Protein AF-A0A941R3A1-F1 (afdb_monomer_lite)

Secondary structure (DSSP, 8-state):
---EEEEEEESSS--HHHHHHHHHHHHHHHHHHHHHHHHHHTS--SS-HHHHHHHHH-SS--TT----HHHHHHHHHHIIIIIHHHSGGGGSEEEEEEEEEHHHHHHHHHHHHHT--HHHHHHHHHHHH---TTTSPPP--SSSEEEEEE-HHHHHHHHHHHTT----HHHHHHHHHHHHHHHH-SS---EEEEEE--

Sequence (198 aa):
MGTRIYFLKPKSDLSLAQHLERDYPEFRDWMIIENLKSQKEDNEDRISLGLQQFLEDNEYYSTEIKVNQNIIDELVSAYLLAYCDLGPGQSNFELVGPLLNRFRYEELSKSVKSLGDPHLIQIFKYLLGGRSLLNNAPFSPSFEQSTGWWTPDEQDFIVKHLGQLRLSYEESELVHSLVEFINELEPKSDLIIVAENN

Structure (mmCIF, N/CA/C/O backbone):
data_AF-A0A941R3A1-F1
#
_entry.id   AF-A0A941R3A1-F1
#
loop_
_atom_site.group_PDB
_atom_site.id
_atom_site.type_symbol
_atom_site.label_atom_id
_atom_site.label_alt_id
_atom_site.label_comp_id
_atom_site.label_asym_id
_atom_site.label_entity_id
_atom_site.label_seq_id
_atom_site.pdbx_PDB_ins_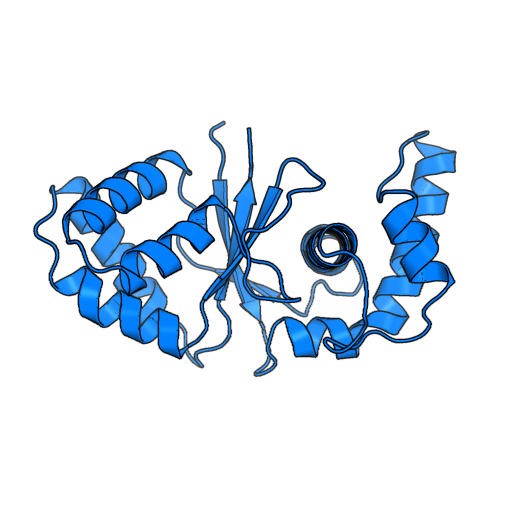code
_atom_site.Cartn_x
_atom_site.Cartn_y
_atom_site.Cartn_z
_atom_site.occupancy
_atom_site.B_iso_or_equiv
_atom_site.auth_seq_id
_atom_site.auth_comp_id
_atom_site.auth_asym_id
_atom_site.auth_atom_id
_atom_site.pdbx_PDB_model_num
ATOM 1 N N . MET A 1 1 ? 6.747 19.694 10.612 1.00 48.91 1 MET A N 1
ATOM 2 C CA . MET A 1 1 ? 5.418 19.166 10.233 1.00 48.91 1 MET A CA 1
ATOM 3 C C . MET A 1 1 ? 5.427 17.696 10.618 1.00 48.91 1 MET A C 1
ATOM 5 O O . MET A 1 1 ? 6.467 17.084 10.442 1.00 48.91 1 MET A O 1
ATOM 9 N N . GLY A 1 2 ? 4.387 17.188 11.283 1.00 61.00 2 GLY A N 1
ATOM 10 C CA . GLY A 1 2 ? 4.380 15.804 11.770 1.00 61.00 2 GLY A CA 1
ATOM 11 C C . GLY A 1 2 ? 4.104 14.810 10.644 1.00 61.00 2 GLY A C 1
ATOM 12 O O . GLY A 1 2 ? 3.391 15.154 9.706 1.00 61.00 2 GLY A O 1
ATOM 13 N N . THR A 1 3 ? 4.657 13.610 10.783 1.00 75.06 3 THR A N 1
ATOM 14 C CA . THR A 1 3 ? 4.452 12.432 9.933 1.00 75.06 3 THR A CA 1
ATOM 15 C C . THR A 1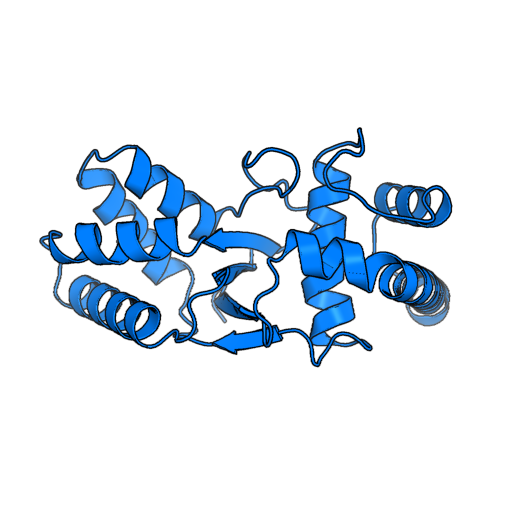 3 ? 2.971 12.178 9.688 1.00 75.06 3 THR A C 1
ATOM 17 O O . THR A 1 3 ? 2.184 12.131 10.646 1.00 75.06 3 THR A O 1
ATOM 20 N N . ARG A 1 4 ? 2.577 12.023 8.427 1.00 82.88 4 ARG A N 1
ATOM 21 C CA . ARG A 1 4 ? 1.174 11.876 8.030 1.00 82.88 4 ARG A CA 1
ATOM 22 C C . ARG A 1 4 ? 0.836 10.437 7.677 1.00 82.88 4 ARG A C 1
ATOM 24 O O . ARG A 1 4 ? 1.674 9.675 7.201 1.00 82.88 4 ARG A O 1
ATOM 31 N N . ILE A 1 5 ? -0.425 10.099 7.919 1.00 87.81 5 ILE A N 1
ATOM 32 C CA . ILE A 1 5 ? -1.062 8.914 7.357 1.00 87.81 5 ILE A CA 1
ATOM 33 C C . ILE A 1 5 ? -2.192 9.409 6.470 1.00 87.81 5 ILE A C 1
ATOM 35 O O . ILE A 1 5 ? -3.006 10.234 6.901 1.00 87.81 5 ILE A O 1
ATOM 39 N N . TYR A 1 6 ? -2.217 8.926 5.237 1.00 89.31 6 TYR A N 1
ATOM 40 C CA . TYR A 1 6 ? -3.259 9.238 4.274 1.00 89.31 6 TYR A CA 1
ATOM 41 C C . TYR A 1 6 ? -3.768 7.971 3.597 1.00 89.31 6 TYR A C 1
ATOM 43 O O . TYR A 1 6 ? -3.094 6.937 3.591 1.00 89.31 6 TYR A O 1
ATOM 51 N N . PHE A 1 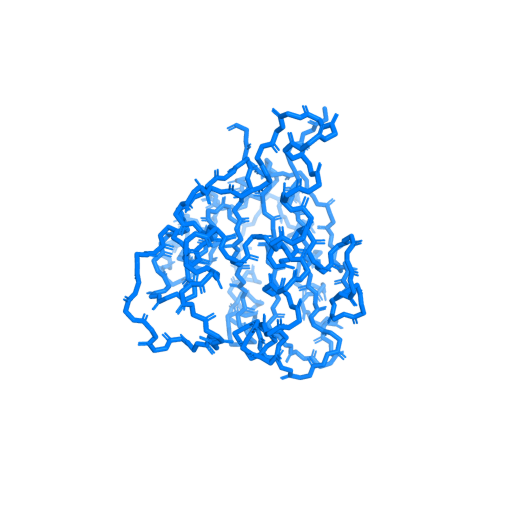7 ? -4.980 8.062 3.054 1.00 92.62 7 PHE A N 1
ATOM 52 C CA . PHE A 1 7 ? -5.656 6.931 2.442 1.00 92.62 7 PHE A CA 1
ATOM 53 C C . PHE A 1 7 ? -5.848 7.155 0.949 1.00 92.62 7 PHE A C 1
ATOM 55 O O . PHE A 1 7 ? -6.216 8.249 0.520 1.00 92.62 7 PHE A O 1
ATOM 62 N N . LEU A 1 8 ? -5.635 6.101 0.169 1.00 93.38 8 LEU A N 1
ATOM 63 C CA . LEU A 1 8 ? -5.924 6.076 -1.256 1.00 93.38 8 LEU A CA 1
ATOM 64 C C . LEU A 1 8 ? -7.043 5.070 -1.526 1.00 93.38 8 LEU A C 1
ATOM 66 O O . LEU A 1 8 ? -7.011 3.940 -1.031 1.00 93.38 8 LEU A O 1
ATOM 70 N N . LYS A 1 9 ? -8.020 5.476 -2.336 1.00 93.19 9 LYS A N 1
ATOM 71 C CA . LYS A 1 9 ? -9.080 4.606 -2.847 1.00 93.19 9 LYS A CA 1
ATOM 72 C C . LYS A 1 9 ? -8.851 4.349 -4.341 1.00 93.19 9 LYS A C 1
ATOM 74 O O . LYS A 1 9 ? -8.643 5.309 -5.085 1.00 93.19 9 LYS A O 1
ATOM 79 N N . PRO A 1 10 ? -8.884 3.093 -4.809 1.00 92.88 10 PRO A N 1
ATOM 80 C CA . PRO A 1 10 ? -9.000 2.785 -6.228 1.00 92.88 10 PRO A CA 1
ATOM 81 C C . PRO A 1 10 ? -10.242 3.449 -6.843 1.00 92.88 10 PRO A C 1
ATOM 83 O O . PRO A 1 10 ? -11.333 3.382 -6.280 1.00 92.88 10 PRO A O 1
ATOM 86 N N . LYS A 1 11 ? -10.114 4.037 -8.038 1.00 91.00 11 LYS A N 1
ATOM 87 C CA . LYS A 1 11 ? -11.270 4.544 -8.811 1.00 91.00 11 LYS A CA 1
ATOM 88 C C . LYS A 1 11 ? -12.019 3.445 -9.577 1.00 91.00 11 LYS A C 1
ATOM 90 O O . LYS A 1 11 ? -12.935 3.736 -10.342 1.00 91.00 11 LYS A O 1
ATOM 95 N N . SER A 1 12 ? -11.602 2.191 -9.415 1.00 90.06 12 SER A N 1
ATOM 96 C CA . SER A 1 12 ? -12.202 1.007 -10.029 1.00 90.06 12 SER A CA 1
ATOM 97 C C . SER A 1 12 ? -12.409 -0.088 -8.983 1.00 90.06 12 SER A C 1
ATOM 99 O O . SER A 1 12 ? -11.868 0.007 -7.888 1.00 90.06 12 SER A O 1
ATOM 101 N N . ASP A 1 13 ? -13.133 -1.152 -9.329 1.00 88.06 13 ASP A N 1
ATOM 102 C CA . ASP A 1 13 ? -13.381 -2.284 -8.418 1.00 88.06 13 ASP A CA 1
ATOM 103 C C . ASP A 1 13 ? -12.185 -3.253 -8.301 1.00 88.06 13 ASP A C 1
ATOM 105 O O . ASP A 1 13 ? -12.312 -4.352 -7.760 1.00 88.06 13 ASP A O 1
ATOM 109 N N . LEU A 1 14 ? -11.023 -2.880 -8.845 1.00 91.06 14 LEU A N 1
ATOM 110 C CA . LEU A 1 14 ? -9.816 -3.695 -8.787 1.00 91.06 14 LEU A CA 1
ATOM 111 C C . LEU A 1 14 ? -9.092 -3.523 -7.446 1.00 91.06 14 LEU A C 1
ATOM 113 O O . LEU A 1 14 ? -8.976 -2.418 -6.913 1.00 91.06 14 LEU A O 1
ATOM 117 N N . SER A 1 15 ? -8.543 -4.623 -6.934 1.00 90.88 15 SER A N 1
ATOM 118 C CA . SER A 1 15 ? -7.642 -4.612 -5.779 1.00 90.88 15 SER A CA 1
ATOM 119 C C . SER A 1 15 ? -6.304 -3.943 -6.109 1.00 90.88 15 SER A C 1
ATOM 121 O O . SER A 1 15 ? -5.941 -3.781 -7.280 1.00 90.88 15 SER A O 1
ATOM 123 N N . LEU A 1 16 ? -5.516 -3.605 -5.081 1.00 92.12 16 LEU A N 1
ATOM 124 C CA . LEU A 1 16 ? -4.159 -3.073 -5.281 1.00 92.12 16 LEU A CA 1
ATOM 125 C C . LEU A 1 16 ? -3.294 -4.028 -6.124 1.00 92.12 16 LEU A C 1
ATOM 127 O O . LEU A 1 16 ? -2.599 -3.589 -7.039 1.00 92.12 16 LEU A O 1
ATOM 131 N N . ALA A 1 17 ? -3.374 -5.331 -5.843 1.00 92.38 17 ALA A N 1
ATOM 132 C CA . ALA A 1 17 ? -2.645 -6.354 -6.589 1.00 92.38 17 ALA A CA 1
ATOM 133 C C . ALA A 1 17 ? -3.054 -6.380 -8.068 1.00 92.38 17 ALA A C 1
ATOM 135 O O . ALA A 1 17 ? -2.193 -6.389 -8.941 1.00 92.38 17 ALA A O 1
ATOM 136 N N . GLN A 1 18 ? -4.358 -6.328 -8.352 1.00 93.50 18 GLN A N 1
ATOM 137 C CA . GLN A 1 18 ? -4.877 -6.333 -9.722 1.00 93.50 18 GLN A CA 1
ATOM 138 C C . GLN A 1 18 ? -4.486 -5.072 -10.495 1.00 93.50 18 GLN A C 1
ATOM 140 O O . GLN A 1 18 ? -4.167 -5.154 -11.678 1.00 93.50 18 GLN A O 1
ATOM 145 N N . HIS A 1 19 ? -4.493 -3.912 -9.834 1.00 94.19 19 HIS A N 1
ATOM 146 C CA . HIS A 1 19 ? -3.996 -2.668 -10.414 1.00 94.19 19 HIS A CA 1
ATOM 147 C C . HIS A 1 19 ? -2.518 -2.780 -10.790 1.00 94.19 19 HIS A C 1
ATOM 149 O O . HIS A 1 19 ? -2.162 -2.504 -11.933 1.00 94.19 19 HIS A O 1
ATOM 155 N N . LEU A 1 20 ? -1.679 -3.237 -9.855 1.00 94.94 20 LEU A N 1
ATOM 156 C CA . LEU A 1 20 ? -0.252 -3.411 -10.099 1.00 94.94 20 LEU A CA 1
ATOM 157 C C . LEU A 1 20 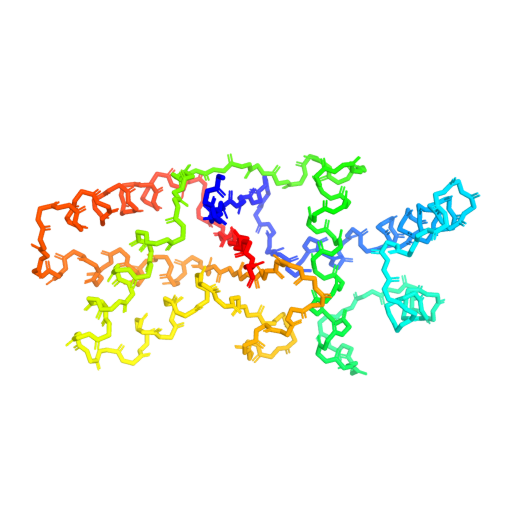? 0.006 -4.415 -11.228 1.00 94.94 20 LEU A C 1
ATOM 159 O O . LEU A 1 20 ? 0.753 -4.095 -12.138 1.00 94.94 20 LEU A O 1
ATOM 163 N N . GLU A 1 21 ? -0.632 -5.589 -11.219 1.00 95.25 21 GLU A N 1
ATOM 164 C CA . GLU A 1 21 ? -0.483 -6.598 -12.283 1.00 95.25 21 GLU A CA 1
ATOM 165 C C . GLU A 1 21 ? -0.901 -6.064 -13.662 1.00 95.25 21 GLU A C 1
ATOM 167 O O . GLU A 1 21 ? -0.193 -6.282 -14.647 1.00 95.25 21 GLU A O 1
ATOM 172 N N . ARG A 1 22 ? -2.023 -5.337 -13.741 1.00 95.25 22 ARG A N 1
ATOM 173 C CA . ARG A 1 22 ? -2.537 -4.759 -14.992 1.00 95.25 22 ARG A CA 1
ATOM 174 C C . ARG A 1 22 ? -1.616 -3.673 -15.546 1.00 95.25 22 ARG A C 1
ATOM 176 O O . ARG A 1 22 ? -1.355 -3.656 -16.747 1.00 95.25 22 ARG A O 1
ATOM 183 N N . ASP A 1 23 ? -1.155 -2.778 -14.680 1.00 96.44 23 ASP A N 1
ATOM 184 C CA . ASP A 1 23 ? -0.423 -1.573 -15.076 1.00 96.44 23 ASP A CA 1
ATOM 185 C C . ASP A 1 23 ? 1.099 -1.810 -15.127 1.00 96.44 23 ASP A C 1
ATOM 187 O O . ASP A 1 23 ? 1.838 -0.959 -15.622 1.00 96.44 23 ASP A O 1
ATOM 191 N N . TYR A 1 24 ? 1.574 -2.979 -14.673 1.00 97.25 24 TYR A N 1
ATOM 192 C CA . TYR A 1 24 ? 2.995 -3.302 -14.545 1.00 97.25 24 TYR A CA 1
ATOM 193 C C . TYR A 1 24 ? 3.827 -3.046 -15.806 1.00 97.25 24 TYR A C 1
ATOM 195 O O . TYR A 1 24 ? 4.885 -2.444 -15.657 1.00 97.25 24 TYR A O 1
ATOM 203 N N . PRO A 1 25 ? 3.422 -3.444 -17.031 1.00 96.75 25 PRO A N 1
ATOM 204 C CA . PRO A 1 25 ? 4.275 -3.237 -18.202 1.00 96.75 25 PRO A CA 1
ATOM 205 C C . PRO A 1 25 ? 4.568 -1.754 -18.474 1.00 96.75 25 PRO A C 1
ATOM 207 O O . PRO A 1 25 ? 5.712 -1.392 -18.739 1.00 96.75 25 PRO A O 1
ATOM 210 N N . GLU A 1 26 ? 3.555 -0.890 -18.358 1.00 97.12 26 GLU A N 1
ATOM 211 C CA . GLU A 1 26 ? 3.714 0.556 -18.548 1.00 97.12 26 GLU A CA 1
ATOM 212 C C . GLU A 1 26 ? 4.476 1.189 -17.379 1.00 97.12 26 GLU A C 1
ATOM 214 O O . GLU A 1 26 ? 5.406 1.968 -17.589 1.00 97.12 26 GLU A O 1
ATOM 219 N N . PHE A 1 27 ? 4.133 0.797 -16.149 1.00 97.69 27 PHE A N 1
ATOM 220 C CA . PHE A 1 27 ? 4.843 1.207 -14.942 1.00 97.69 27 PHE A CA 1
ATOM 221 C C . PHE A 1 27 ? 6.340 0.869 -15.012 1.00 97.69 27 PHE A C 1
ATOM 223 O O . PHE A 1 27 ? 7.170 1.730 -14.727 1.00 97.69 27 PHE A O 1
ATOM 230 N N . ARG A 1 28 ? 6.691 -0.357 -15.414 1.00 97.81 28 ARG A N 1
ATOM 231 C CA . ARG A 1 28 ? 8.067 -0.853 -15.542 1.00 97.81 28 ARG A CA 1
ATOM 232 C C . ARG A 1 28 ? 8.871 0.029 -16.487 1.00 97.81 28 ARG A C 1
ATOM 234 O O . ARG A 1 28 ? 9.917 0.548 -16.098 1.00 97.81 28 ARG A O 1
ATOM 241 N N . ASP A 1 29 ? 8.365 0.226 -17.701 1.00 97.25 29 ASP A N 1
ATOM 242 C CA . ASP A 1 29 ? 9.054 1.012 -18.727 1.00 97.25 29 ASP A CA 1
ATOM 243 C C . ASP A 1 29 ? 9.212 2.471 -18.293 1.00 97.25 29 ASP A C 1
ATOM 245 O O . ASP A 1 29 ? 10.292 3.054 -18.419 1.00 97.25 29 ASP A O 1
ATOM 249 N N . TRP A 1 30 ? 8.155 3.050 -17.720 1.00 97.62 30 TRP A N 1
ATOM 250 C CA . TRP A 1 30 ? 8.189 4.407 -17.193 1.00 97.62 30 TRP A CA 1
ATOM 251 C C . TRP A 1 30 ? 9.210 4.552 -16.057 1.00 97.62 30 TRP A C 1
ATOM 253 O O . TRP A 1 30 ? 10.034 5.466 -16.089 1.00 97.62 30 TRP A O 1
ATOM 263 N N . MET A 1 31 ? 9.214 3.635 -15.087 1.00 97.12 31 MET A N 1
ATOM 264 C CA . MET A 1 31 ? 10.084 3.699 -13.911 1.00 97.12 31 MET A CA 1
ATOM 265 C C . MET A 1 31 ? 11.561 3.522 -14.281 1.00 97.12 31 MET A C 1
ATOM 267 O O . MET A 1 31 ? 12.406 4.247 -13.758 1.00 97.12 31 MET A O 1
ATOM 271 N N . ILE A 1 32 ? 11.885 2.628 -15.223 1.00 96.81 32 ILE A N 1
ATOM 272 C CA . ILE A 1 32 ? 13.254 2.478 -15.743 1.00 96.81 32 ILE A CA 1
ATOM 273 C C . ILE A 1 32 ? 13.721 3.788 -16.394 1.00 96.81 32 ILE A C 1
ATOM 275 O O . ILE A 1 32 ? 14.819 4.269 -16.105 1.00 96.81 32 ILE A O 1
ATOM 279 N N . ILE A 1 33 ? 12.885 4.400 -17.241 1.00 96.62 33 ILE A N 1
ATOM 280 C CA . ILE A 1 33 ? 13.211 5.670 -17.905 1.00 96.62 33 ILE A CA 1
ATOM 281 C C . ILE A 1 33 ? 13.429 6.781 -16.876 1.00 96.62 33 ILE A C 1
ATOM 283 O O . ILE A 1 33 ? 14.411 7.519 -16.963 1.00 96.62 33 ILE A O 1
ATOM 287 N N . GLU A 1 34 ? 12.529 6.909 -15.908 1.00 96.12 34 GLU A N 1
ATOM 288 C CA . GLU A 1 34 ? 12.593 7.946 -14.883 1.00 96.12 34 GLU A CA 1
ATOM 289 C C . GLU A 1 34 ? 13.784 7.770 -13.936 1.00 96.12 34 GLU A C 1
ATOM 291 O O . GLU A 1 34 ? 14.424 8.759 -13.581 1.00 96.12 34 GLU A O 1
ATOM 296 N N . ASN A 1 35 ? 14.135 6.533 -13.574 1.00 95.69 35 ASN A N 1
ATOM 297 C CA . ASN A 1 35 ? 15.337 6.255 -12.791 1.00 95.69 35 ASN A CA 1
ATOM 298 C C . ASN A 1 35 ? 16.604 6.662 -13.562 1.00 95.69 35 ASN A C 1
ATOM 300 O O . ASN A 1 35 ? 17.445 7.388 -13.038 1.00 95.69 35 ASN A O 1
ATOM 304 N N . LEU A 1 36 ? 16.703 6.290 -14.845 1.00 95.75 36 LEU A N 1
ATOM 305 C CA . LEU A 1 36 ? 17.835 6.662 -15.702 1.00 95.75 36 LEU A CA 1
ATOM 306 C C . LEU A 1 36 ? 17.955 8.175 -15.927 1.00 95.75 36 LEU A C 1
ATOM 308 O O . LEU A 1 36 ? 19.065 8.674 -16.124 1.00 95.75 36 LEU A O 1
ATOM 312 N N . LYS A 1 37 ? 16.837 8.910 -15.960 1.00 95.50 37 LYS A N 1
ATOM 313 C CA . LYS A 1 37 ? 16.857 10.379 -16.020 1.00 95.50 37 LYS A CA 1
ATOM 314 C C . LYS A 1 37 ? 17.382 10.970 -14.718 1.00 95.50 37 LYS A C 1
ATOM 316 O O . LYS A 1 37 ? 18.317 11.761 -14.774 1.00 95.50 37 LYS A O 1
ATOM 321 N N . SER A 1 38 ? 16.854 10.537 -13.574 1.00 93.44 38 SER A N 1
ATOM 322 C CA . SER A 1 38 ? 17.272 11.040 -12.259 1.00 93.44 38 SER A CA 1
ATOM 323 C C . SER A 1 38 ? 18.764 10.796 -11.995 1.00 93.44 38 SER A C 1
ATOM 325 O O . SER A 1 38 ? 19.481 11.715 -11.610 1.00 93.44 38 SER A O 1
ATOM 327 N N . GLN A 1 39 ? 19.292 9.626 -12.369 1.00 93.88 39 GLN A N 1
ATOM 328 C CA . GLN A 1 39 ? 20.731 9.342 -12.294 1.00 93.88 39 GLN A CA 1
ATOM 329 C C . GLN A 1 39 ? 21.585 10.306 -13.136 1.00 93.88 39 GLN A C 1
ATOM 331 O O . GLN A 1 39 ? 22.712 10.629 -12.763 1.00 93.88 39 GLN A O 1
ATOM 336 N N . LYS A 1 40 ? 21.081 10.755 -14.292 1.00 95.56 40 LYS A N 1
ATOM 337 C CA . LYS A 1 40 ? 21.812 11.654 -15.202 1.00 95.56 40 LYS A CA 1
ATOM 338 C C . LYS A 1 40 ? 21.704 13.121 -14.809 1.00 95.56 40 LYS A C 1
ATOM 340 O O . LYS A 1 40 ? 22.666 13.859 -15.007 1.00 95.56 40 LYS A O 1
ATOM 345 N N . GLU A 1 41 ? 20.531 13.540 -14.354 1.00 95.94 41 GLU A N 1
ATOM 346 C CA . GLU A 1 41 ? 20.202 14.944 -14.098 1.00 95.94 41 GLU A CA 1
ATOM 347 C C . GLU A 1 41 ? 20.521 15.338 -12.652 1.00 95.94 41 GLU A C 1
ATOM 349 O O . GLU A 1 41 ? 21.136 16.382 -12.433 1.00 95.94 41 GLU A O 1
ATOM 354 N N . ASP A 1 42 ? 20.207 14.460 -11.697 1.00 93.00 42 ASP A N 1
ATOM 355 C CA . ASP A 1 42 ? 20.275 14.735 -10.258 1.00 93.00 42 ASP A CA 1
ATOM 356 C C . ASP A 1 42 ? 21.358 13.913 -9.536 1.00 93.00 42 ASP A C 1
ATOM 358 O O . ASP A 1 42 ? 21.711 14.219 -8.400 1.00 93.00 42 ASP A O 1
ATOM 362 N N . ASN A 1 43 ? 21.936 12.899 -10.199 1.00 92.56 43 ASN A N 1
ATOM 363 C CA . ASN A 1 43 ? 22.874 11.938 -9.601 1.00 92.56 43 ASN A CA 1
ATOM 364 C C . ASN A 1 43 ? 22.264 11.211 -8.381 1.00 92.56 43 ASN A C 1
ATOM 366 O O . ASN A 1 43 ? 22.947 10.950 -7.387 1.00 92.56 43 ASN A O 1
ATOM 370 N N . GLU A 1 44 ? 20.974 10.885 -8.479 1.00 90.62 44 GLU A N 1
ATOM 371 C CA . GLU A 1 44 ? 20.203 10.168 -7.463 1.00 90.62 44 GLU A CA 1
ATOM 372 C C . GLU A 1 44 ? 19.503 8.943 -8.068 1.00 90.62 44 GLU A C 1
ATOM 374 O O . GLU A 1 44 ? 19.055 8.958 -9.217 1.00 90.62 44 GLU A O 1
ATOM 379 N N . ASP A 1 45 ? 19.419 7.871 -7.278 1.00 90.31 45 ASP A N 1
ATOM 380 C CA . ASP A 1 45 ? 18.653 6.670 -7.609 1.00 90.31 45 ASP A CA 1
ATOM 381 C C . ASP A 1 45 ? 17.230 6.813 -7.058 1.00 90.31 45 ASP A C 1
ATOM 383 O O . ASP A 1 45 ? 17.036 7.006 -5.856 1.00 90.31 45 ASP A O 1
ATOM 387 N N . ARG A 1 46 ? 16.219 6.679 -7.923 1.00 90.31 46 ARG A N 1
ATOM 388 C CA . ARG A 1 46 ? 14.805 6.677 -7.508 1.00 90.31 46 ARG A CA 1
ATOM 389 C C . ARG A 1 46 ? 14.352 5.335 -6.950 1.00 90.31 46 ARG A C 1
ATOM 391 O O . ARG A 1 46 ? 13.388 5.281 -6.194 1.00 90.31 46 ARG A O 1
ATOM 398 N N . ILE A 1 47 ? 15.011 4.263 -7.370 1.00 94.12 47 ILE A N 1
ATOM 399 C CA . ILE A 1 47 ? 14.762 2.889 -6.941 1.00 94.12 47 ILE A CA 1
ATOM 400 C C . ILE A 1 47 ? 16.092 2.197 -6.666 1.00 94.12 47 ILE A C 1
ATOM 402 O O . ILE A 1 47 ? 17.124 2.539 -7.240 1.00 94.12 47 ILE A O 1
ATOM 406 N N . SER A 1 48 ? 16.072 1.196 -5.798 1.00 94.25 48 SER A N 1
ATOM 407 C CA . SER A 1 48 ? 17.226 0.374 -5.489 1.00 94.25 48 SER A CA 1
ATOM 408 C C . SER A 1 48 ? 17.683 -0.416 -6.712 1.00 94.25 48 SER A C 1
ATOM 410 O O . SER A 1 48 ? 16.892 -0.792 -7.582 1.00 94.25 48 SER A O 1
ATOM 412 N N . LEU A 1 49 ? 18.970 -0.770 -6.728 1.00 93.81 49 LEU A N 1
ATOM 413 C CA . LEU A 1 49 ? 19.528 -1.660 -7.746 1.00 93.81 49 LEU A CA 1
ATOM 414 C C . LEU A 1 49 ? 18.771 -2.999 -7.824 1.00 93.81 49 LEU A C 1
ATOM 416 O O . LEU A 1 49 ? 18.637 -3.565 -8.904 1.00 93.81 49 LEU A O 1
ATOM 420 N N . GLY A 1 50 ? 18.269 -3.500 -6.689 1.00 94.75 50 GLY A N 1
ATOM 421 C CA . GLY A 1 50 ? 17.511 -4.749 -6.640 1.00 94.75 50 GLY A CA 1
ATOM 422 C C . GLY A 1 50 ? 16.164 -4.645 -7.351 1.00 94.75 50 GLY A C 1
ATOM 423 O O . GLY A 1 50 ? 15.808 -5.547 -8.109 1.00 94.75 50 GLY A O 1
ATOM 424 N N . LEU A 1 51 ? 15.436 -3.540 -7.154 1.00 95.69 51 LEU A N 1
ATOM 425 C CA . LEU A 1 51 ? 14.197 -3.290 -7.886 1.00 95.69 51 LEU A CA 1
ATOM 426 C C . LEU A 1 51 ? 14.472 -2.986 -9.363 1.00 95.69 51 LEU A C 1
ATOM 428 O O . LEU A 1 51 ? 13.754 -3.493 -10.217 1.00 95.69 51 LEU A O 1
ATOM 432 N N . GLN A 1 52 ? 15.526 -2.232 -9.685 1.00 96.69 52 GLN A N 1
ATOM 433 C CA . GLN A 1 52 ? 15.901 -1.978 -11.077 1.00 96.69 52 GLN A CA 1
ATOM 434 C C . GLN A 1 52 ? 16.161 -3.289 -11.833 1.00 96.69 52 GLN A C 1
ATOM 436 O O . GLN A 1 52 ? 15.554 -3.516 -12.875 1.00 96.69 52 GLN A O 1
ATOM 441 N N . GLN A 1 53 ? 17.001 -4.173 -11.284 1.00 96.19 53 GLN A N 1
ATOM 442 C CA . GLN A 1 53 ? 17.269 -5.487 -11.880 1.00 96.19 53 GLN A CA 1
ATOM 443 C C . GLN A 1 53 ? 15.987 -6.307 -12.024 1.00 96.19 53 GLN A C 1
ATOM 445 O O . GLN A 1 53 ? 15.747 -6.908 -13.065 1.00 96.19 53 GLN A O 1
ATOM 450 N N . PHE A 1 54 ? 15.119 -6.287 -11.009 1.00 96.56 54 PHE A N 1
ATOM 451 C CA . PHE A 1 54 ? 13.830 -6.964 -11.083 1.00 96.56 54 PHE A CA 1
ATOM 452 C C . PHE A 1 54 ? 12.964 -6.454 -12.244 1.00 96.56 54 PHE A C 1
ATOM 454 O O . PHE A 1 54 ? 12.381 -7.269 -12.955 1.00 96.56 54 PHE A O 1
ATOM 461 N N . LEU A 1 55 ? 12.883 -5.138 -12.450 1.00 97.12 55 LEU A N 1
ATOM 462 C CA . LEU A 1 55 ? 12.120 -4.540 -13.549 1.00 97.12 55 LEU A CA 1
ATOM 463 C C . LEU A 1 55 ? 12.732 -4.858 -14.919 1.00 97.12 55 LEU A C 1
ATOM 465 O O . LEU A 1 55 ? 11.993 -5.052 -15.875 1.00 97.12 55 LEU A O 1
ATOM 469 N N . GLU A 1 56 ? 14.057 -4.929 -15.027 1.00 96.31 56 GLU A N 1
ATOM 470 C CA . GLU A 1 56 ? 14.746 -5.279 -16.277 1.00 96.31 56 GLU A CA 1
ATOM 471 C C . GLU A 1 56 ? 14.581 -6.767 -16.639 1.00 96.31 56 GLU A C 1
ATOM 473 O O . GLU A 1 56 ? 14.409 -7.100 -17.812 1.00 96.31 56 GLU A O 1
ATOM 478 N N . ASP A 1 57 ? 14.586 -7.654 -15.640 1.00 95.62 57 ASP A N 1
ATOM 479 C CA . ASP A 1 57 ? 14.522 -9.106 -15.837 1.00 95.62 57 ASP A CA 1
ATOM 480 C C . ASP A 1 57 ? 13.091 -9.645 -16.017 1.00 95.62 57 ASP A C 1
ATOM 482 O O . ASP A 1 57 ? 12.909 -10.762 -16.512 1.00 95.62 57 ASP A O 1
ATOM 486 N N . ASN A 1 58 ? 12.066 -8.897 -15.594 1.00 95.44 58 ASN A N 1
ATOM 487 C CA . ASN A 1 58 ? 10.683 -9.373 -15.570 1.00 95.44 58 ASN A CA 1
ATOM 488 C C . ASN A 1 58 ? 9.790 -8.522 -16.470 1.00 95.44 58 ASN A C 1
ATOM 490 O O . ASN A 1 58 ? 9.460 -7.379 -16.167 1.00 95.44 58 ASN A O 1
ATOM 494 N N . GLU A 1 59 ? 9.320 -9.113 -17.570 1.00 93.06 59 GLU A N 1
ATOM 495 C CA . GLU A 1 59 ? 8.400 -8.409 -18.464 1.00 93.06 59 GLU A CA 1
ATOM 496 C C . GLU A 1 59 ? 6.990 -8.253 -17.867 1.00 93.06 59 GLU A C 1
ATOM 498 O O . GLU A 1 59 ? 6.268 -7.310 -18.192 1.00 93.06 59 GLU A O 1
ATOM 503 N N . TYR A 1 60 ? 6.606 -9.162 -16.974 1.00 92.06 60 TYR A N 1
ATOM 504 C CA . TYR A 1 60 ? 5.284 -9.211 -16.362 1.00 92.06 60 TYR A CA 1
ATOM 505 C C . TYR A 1 60 ? 5.403 -9.432 -14.859 1.00 92.06 60 TYR A C 1
ATOM 507 O O . TYR A 1 60 ? 6.300 -10.135 -14.393 1.00 92.06 60 TYR A O 1
ATOM 515 N N . TYR A 1 61 ? 4.451 -8.876 -14.117 1.00 91.75 61 TYR A N 1
ATOM 516 C CA . TYR A 1 61 ? 4.308 -9.108 -12.690 1.00 91.75 61 TYR A CA 1
ATOM 517 C C . TYR A 1 61 ? 3.113 -10.011 -12.409 1.00 91.75 61 TYR A C 1
ATOM 519 O O . TYR A 1 61 ? 2.068 -9.908 -13.048 1.00 91.75 61 TYR A O 1
ATOM 527 N N . SER A 1 62 ? 3.285 -10.882 -11.422 1.00 88.31 62 SER A N 1
ATOM 528 C CA . SER A 1 62 ? 2.213 -11.640 -10.796 1.00 88.31 62 SER A CA 1
ATOM 529 C C . SER A 1 62 ? 2.533 -11.803 -9.317 1.00 88.31 62 SER A C 1
ATOM 531 O O . SER A 1 62 ? 3.696 -11.973 -8.937 1.00 88.31 62 SER A O 1
ATOM 533 N N . THR A 1 63 ? 1.496 -11.817 -8.488 1.00 79.81 63 THR A N 1
ATOM 534 C CA . THR A 1 63 ? 1.595 -12.126 -7.055 1.00 79.81 63 THR A CA 1
ATOM 535 C C . THR A 1 63 ? 2.204 -13.504 -6.750 1.00 79.81 63 THR A C 1
ATOM 537 O O . THR A 1 63 ? 2.673 -13.725 -5.636 1.00 79.81 63 THR A O 1
ATOM 540 N N . GLU A 1 64 ? 2.277 -14.418 -7.725 1.00 83.62 64 GLU A N 1
ATOM 541 C CA . GLU A 1 64 ? 2.889 -15.748 -7.567 1.00 83.62 64 GLU A CA 1
ATOM 542 C C . GLU A 1 64 ? 4.418 -15.775 -7.783 1.00 83.62 64 GLU A C 1
ATOM 544 O O . GLU A 1 64 ? 5.061 -16.813 -7.581 1.00 83.62 64 GLU A O 1
ATOM 549 N N . ILE A 1 65 ? 5.030 -14.656 -8.192 1.00 83.50 65 ILE A N 1
ATOM 550 C CA . ILE A 1 65 ? 6.477 -14.584 -8.428 1.00 83.50 65 ILE A CA 1
ATOM 551 C C . ILE A 1 65 ? 7.260 -14.840 -7.133 1.00 83.50 65 ILE A C 1
ATOM 553 O O . ILE A 1 65 ? 7.036 -14.232 -6.086 1.00 83.50 65 ILE A O 1
ATOM 557 N N . LYS A 1 66 ? 8.264 -15.720 -7.224 1.00 85.06 66 LYS A N 1
ATOM 558 C CA . LYS A 1 66 ? 9.205 -15.988 -6.130 1.00 85.06 66 LYS A CA 1
ATOM 559 C C . LYS A 1 66 ? 10.314 -14.947 -6.118 1.00 85.06 66 LYS A C 1
ATOM 561 O O . LYS A 1 66 ? 11.364 -15.145 -6.723 1.00 85.06 66 LYS A O 1
ATOM 566 N N . VAL A 1 67 ? 10.088 -13.867 -5.387 1.00 89.31 67 VAL A N 1
ATOM 567 C CA . VAL A 1 67 ? 11.055 -12.783 -5.209 1.00 89.31 67 VAL A CA 1
ATOM 568 C C . VAL A 1 67 ? 11.166 -12.402 -3.732 1.00 89.31 67 VAL A C 1
ATOM 570 O O . VAL A 1 67 ? 10.338 -12.782 -2.904 1.00 89.31 67 VAL A O 1
ATOM 573 N N . ASN A 1 68 ? 12.236 -11.693 -3.379 1.00 91.62 68 ASN A N 1
ATOM 574 C CA . ASN A 1 68 ? 12.413 -11.158 -2.037 1.00 91.62 68 ASN A CA 1
ATOM 575 C C . ASN A 1 68 ? 11.291 -10.157 -1.712 1.00 91.62 68 ASN A C 1
ATOM 577 O O . ASN A 1 68 ? 10.987 -9.284 -2.524 1.00 91.62 68 ASN A O 1
ATOM 581 N N . GLN A 1 69 ? 10.727 -10.259 -0.506 1.00 91.69 69 GLN A N 1
ATOM 582 C CA . GLN A 1 69 ? 9.686 -9.358 -0.015 1.00 91.69 69 GLN A CA 1
ATOM 583 C C . GLN A 1 69 ? 10.079 -7.883 -0.153 1.00 91.69 69 GLN A C 1
ATOM 585 O O . GLN A 1 69 ? 9.258 -7.088 -0.590 1.00 91.69 69 GLN A O 1
ATOM 590 N N . ASN A 1 70 ? 11.337 -7.530 0.128 1.00 92.50 70 ASN A N 1
ATOM 591 C CA . ASN A 1 70 ? 11.803 -6.144 0.047 1.00 92.50 70 ASN A CA 1
ATOM 592 C C . ASN A 1 70 ? 11.636 -5.555 -1.361 1.00 92.50 70 ASN A C 1
ATOM 594 O O . ASN A 1 70 ? 11.343 -4.374 -1.490 1.00 92.50 70 ASN A O 1
ATOM 598 N N . ILE A 1 71 ? 11.791 -6.376 -2.407 1.00 94.06 71 ILE A N 1
ATOM 599 C CA . ILE A 1 71 ? 11.605 -5.938 -3.796 1.00 94.06 71 ILE A CA 1
ATOM 600 C C . ILE A 1 71 ? 10.119 -5.701 -4.078 1.00 94.06 71 ILE A C 1
ATOM 602 O O . ILE A 1 71 ? 9.788 -4.723 -4.733 1.00 94.06 71 ILE A O 1
ATOM 606 N N . ILE A 1 72 ? 9.219 -6.551 -3.568 1.00 93.75 72 ILE A N 1
ATOM 607 C CA . ILE A 1 72 ? 7.765 -6.344 -3.705 1.00 93.75 72 ILE A CA 1
ATOM 608 C C . ILE A 1 72 ? 7.308 -5.109 -2.943 1.00 93.75 72 ILE A C 1
ATOM 610 O O . ILE A 1 72 ? 6.520 -4.324 -3.459 1.00 93.75 72 ILE A O 1
ATOM 614 N N . ASP A 1 73 ? 7.800 -4.932 -1.725 1.00 93.44 73 ASP A N 1
ATOM 615 C CA . ASP A 1 73 ? 7.443 -3.792 -0.893 1.00 93.44 73 ASP A CA 1
ATOM 616 C C . ASP A 1 73 ? 7.906 -2.493 -1.575 1.00 93.44 73 ASP A C 1
ATOM 618 O O . ASP A 1 73 ? 7.123 -1.560 -1.750 1.00 93.44 73 ASP A O 1
ATOM 622 N N . GLU A 1 74 ? 9.136 -2.467 -2.092 1.00 94.44 74 GLU A N 1
ATOM 623 C CA . GLU A 1 74 ? 9.638 -1.343 -2.881 1.00 94.44 74 GLU A CA 1
ATOM 624 C C . GLU A 1 74 ? 8.857 -1.124 -4.185 1.00 94.44 74 GLU A C 1
ATOM 626 O O . GLU A 1 74 ? 8.512 0.013 -4.498 1.00 94.44 74 GLU A O 1
ATOM 631 N N . LEU A 1 75 ? 8.532 -2.196 -4.912 1.00 95.19 75 LEU A N 1
ATOM 632 C CA . LEU A 1 75 ? 7.730 -2.164 -6.136 1.00 95.19 75 LEU A CA 1
ATOM 633 C C . LEU A 1 75 ? 6.375 -1.489 -5.892 1.00 95.19 75 LEU A C 1
ATOM 635 O O . LEU A 1 75 ? 5.971 -0.619 -6.661 1.00 95.19 75 LEU A O 1
ATOM 639 N N . VAL A 1 76 ? 5.690 -1.861 -4.807 1.00 94.50 76 VAL A N 1
ATOM 640 C CA . VAL A 1 76 ? 4.395 -1.286 -4.416 1.00 94.50 76 VAL A CA 1
ATOM 641 C C . VAL A 1 76 ? 4.530 0.192 -4.068 1.00 94.50 76 VAL A C 1
ATOM 643 O O . VAL A 1 76 ? 3.722 1.000 -4.528 1.00 94.50 76 VAL A O 1
ATOM 646 N N . SER A 1 77 ? 5.553 0.561 -3.295 1.00 93.00 77 SER A N 1
ATOM 647 C CA . SER A 1 77 ? 5.825 1.964 -2.970 1.00 93.00 77 SER A CA 1
ATOM 648 C C . SER A 1 77 ? 6.114 2.789 -4.223 1.00 93.00 77 SER A C 1
ATOM 650 O O . SER A 1 77 ? 5.501 3.834 -4.411 1.00 93.00 77 SER A O 1
ATOM 652 N N . ALA A 1 78 ? 6.982 2.319 -5.121 1.00 94.38 78 ALA A N 1
ATOM 653 C CA . ALA A 1 78 ? 7.288 3.016 -6.370 1.00 94.38 78 ALA A CA 1
ATOM 654 C C . ALA A 1 78 ? 6.043 3.153 -7.266 1.00 94.38 78 ALA A C 1
ATOM 656 O O . ALA A 1 78 ? 5.791 4.214 -7.840 1.00 94.38 78 ALA A O 1
ATOM 657 N N . TYR A 1 79 ? 5.221 2.106 -7.340 1.00 95.62 79 TYR A N 1
ATOM 658 C CA . TYR A 1 79 ? 3.977 2.132 -8.098 1.00 95.62 79 TYR A CA 1
ATOM 659 C C . TYR A 1 79 ? 2.991 3.182 -7.566 1.00 95.62 79 TYR A C 1
ATOM 661 O O . TYR A 1 79 ? 2.460 3.976 -8.342 1.00 95.62 79 TYR A O 1
ATOM 669 N N . LEU A 1 80 ? 2.761 3.238 -6.253 1.00 94.12 80 LEU A N 1
ATOM 670 C CA . LEU A 1 80 ? 1.808 4.186 -5.669 1.00 94.12 80 LEU A CA 1
ATOM 671 C C . LEU A 1 80 ? 2.345 5.621 -5.642 1.00 94.12 80 LEU A C 1
ATOM 673 O O . LEU A 1 80 ? 1.633 6.548 -6.012 1.00 94.12 80 LEU A O 1
ATOM 677 N N . LEU A 1 81 ? 3.595 5.800 -5.221 1.00 90.88 81 LEU A N 1
ATOM 678 C CA . LEU A 1 81 ? 4.145 7.105 -4.845 1.00 90.88 81 LEU A CA 1
ATOM 679 C C . LEU A 1 81 ? 4.877 7.813 -5.981 1.00 90.88 81 LEU A C 1
ATOM 681 O O . LEU A 1 81 ? 5.032 9.027 -5.943 1.00 90.88 81 LEU A O 1
ATOM 685 N N . ALA A 1 82 ? 5.344 7.075 -6.988 1.00 92.19 82 ALA A N 1
ATOM 686 C CA . ALA A 1 82 ? 5.937 7.677 -8.175 1.00 92.19 82 ALA A CA 1
ATOM 687 C C . ALA A 1 82 ? 4.962 7.595 -9.348 1.00 92.19 82 ALA A C 1
ATOM 689 O O . ALA A 1 82 ? 4.556 8.618 -9.895 1.00 92.19 82 ALA A O 1
ATOM 690 N N . TYR A 1 83 ? 4.535 6.390 -9.717 1.00 95.56 83 TYR A N 1
ATOM 691 C CA . TYR A 1 83 ? 3.743 6.207 -10.932 1.00 95.56 83 TYR A CA 1
ATOM 692 C C . TYR A 1 83 ? 2.295 6.686 -10.794 1.00 95.56 83 TYR A C 1
ATOM 694 O O . TYR A 1 83 ? 1.790 7.357 -11.695 1.00 95.56 83 TYR A O 1
ATOM 702 N N . CYS A 1 84 ? 1.634 6.388 -9.674 1.00 94.38 84 CYS A N 1
ATOM 703 C CA . CYS A 1 84 ? 0.255 6.818 -9.440 1.00 94.38 84 CYS A CA 1
ATOM 704 C C . CYS A 1 84 ? 0.133 8.233 -8.865 1.00 94.38 84 CYS A C 1
ATOM 706 O O . CYS A 1 84 ? -0.941 8.807 -8.967 1.00 94.38 84 CYS A O 1
ATOM 708 N N . ASP A 1 85 ? 1.184 8.811 -8.285 1.00 89.38 85 ASP A N 1
ATOM 709 C CA . ASP A 1 85 ? 1.131 10.193 -7.783 1.00 89.38 85 ASP A CA 1
ATOM 710 C C . ASP A 1 85 ? 1.653 11.201 -8.821 1.00 89.38 85 ASP A C 1
ATOM 712 O O . ASP A 1 85 ? 1.061 12.256 -9.044 1.00 89.38 85 ASP A O 1
ATOM 716 N N . LEU A 1 86 ? 2.728 10.865 -9.542 1.00 89.25 86 LEU A N 1
ATOM 717 C CA . LEU A 1 86 ? 3.436 11.791 -10.441 1.00 89.25 86 LEU A CA 1
ATOM 718 C C . LEU A 1 86 ? 3.439 11.350 -11.914 1.00 89.25 86 LEU A C 1
ATOM 720 O O . LEU A 1 86 ? 3.806 12.138 -12.787 1.00 89.25 86 LEU A O 1
ATOM 724 N N . GLY A 1 87 ? 3.068 10.101 -12.194 1.00 92.44 87 GLY A N 1
ATOM 725 C CA . GLY A 1 87 ? 3.189 9.479 -13.510 1.00 92.44 87 GLY A CA 1
ATOM 726 C C . GLY A 1 87 ? 1.864 9.265 -14.255 1.00 92.44 87 GLY A C 1
ATOM 727 O O . GLY A 1 87 ? 0.819 9.806 -13.887 1.00 92.44 87 GLY A O 1
ATOM 728 N N . PRO A 1 88 ? 1.888 8.447 -15.325 1.00 94.31 88 PRO A N 1
ATOM 729 C CA . PRO A 1 88 ? 0.703 8.099 -16.115 1.00 94.31 88 PRO A CA 1
ATOM 730 C C . PRO A 1 88 ? -0.428 7.442 -15.305 1.00 94.31 88 PRO A C 1
ATOM 732 O O . PRO A 1 88 ? -1.592 7.529 -15.690 1.00 94.31 88 PRO A O 1
ATOM 735 N N . GLY A 1 89 ? -0.108 6.830 -14.159 1.00 92.94 89 GLY A N 1
ATOM 736 C CA . GLY A 1 89 ? -1.063 6.162 -13.275 1.00 92.94 89 GLY A CA 1
ATOM 737 C C . GLY A 1 89 ? -1.937 7.089 -12.421 1.00 92.94 89 GLY A C 1
ATOM 738 O O . GLY A 1 89 ? -2.762 6.583 -11.664 1.00 92.94 89 GLY A O 1
ATOM 739 N N . GLN A 1 90 ? -1.805 8.418 -12.521 1.00 91.69 90 GLN A N 1
ATOM 740 C CA . GLN A 1 90 ? -2.542 9.406 -11.704 1.00 91.69 90 GLN A CA 1
ATOM 741 C C . GLN A 1 90 ? -4.064 9.238 -11.670 1.00 91.69 90 GLN A C 1
ATOM 743 O O . GLN A 1 90 ? -4.739 9.652 -10.724 1.00 91.69 90 GLN A O 1
ATOM 748 N N . SER A 1 91 ? -4.649 8.624 -12.694 1.00 89.31 91 SER A N 1
ATOM 749 C CA . SER A 1 91 ? -6.084 8.358 -12.719 1.00 89.31 91 SER A CA 1
ATOM 750 C C . SER A 1 91 ? -6.513 7.139 -11.900 1.00 89.31 91 SER A C 1
ATOM 752 O O . SER A 1 91 ? -7.711 6.994 -11.683 1.00 89.31 91 SER A O 1
ATOM 754 N N . ASN A 1 92 ? -5.601 6.278 -11.442 1.00 92.19 92 ASN A N 1
ATOM 755 C CA . ASN A 1 92 ? -5.952 4.993 -10.829 1.00 92.19 92 ASN A CA 1
ATOM 756 C C . ASN A 1 92 ? -6.505 5.114 -9.409 1.00 92.19 92 ASN A C 1
ATOM 758 O O . ASN A 1 92 ? -7.405 4.358 -9.039 1.00 92.19 92 ASN A O 1
ATOM 762 N N . PHE A 1 93 ? -5.988 6.065 -8.635 1.00 93.38 93 PHE A N 1
ATOM 763 C CA . PHE A 1 93 ? -6.326 6.230 -7.227 1.00 93.38 93 PHE A CA 1
ATOM 764 C C . PHE A 1 93 ? -6.784 7.660 -6.933 1.00 93.38 93 PHE A C 1
ATOM 766 O O . PHE A 1 93 ? -6.516 8.600 -7.685 1.00 93.38 93 PHE A O 1
ATOM 773 N N . GLU A 1 94 ? -7.522 7.823 -5.845 1.00 91.81 94 GLU A N 1
ATOM 774 C CA . GLU A 1 94 ? -7.885 9.117 -5.279 1.00 91.81 94 GLU A CA 1
ATOM 775 C C . GLU A 1 94 ? -7.535 9.182 -3.798 1.00 91.81 94 GLU A C 1
ATOM 777 O O . GLU A 1 94 ? -7.699 8.213 -3.058 1.00 91.81 94 GLU A O 1
ATOM 782 N N . LEU A 1 95 ? -7.059 10.350 -3.375 1.00 91.25 95 LEU A N 1
ATOM 783 C CA . LEU A 1 95 ? -6.822 10.665 -1.976 1.00 91.25 95 LEU A CA 1
ATOM 784 C C . LEU A 1 95 ? -8.163 10.847 -1.261 1.00 91.25 95 LEU A C 1
ATOM 786 O O . LEU A 1 95 ? -8.970 11.688 -1.658 1.00 91.25 95 LEU A O 1
ATOM 790 N N . VAL A 1 96 ? -8.380 10.082 -0.194 1.00 90.69 96 VAL A N 1
ATOM 791 C CA . VAL A 1 96 ? -9.635 10.072 0.564 1.00 90.69 96 VAL A CA 1
ATOM 792 C C . VAL A 1 96 ? -9.397 10.146 2.070 1.00 90.69 96 VAL A C 1
ATOM 794 O O . VAL A 1 96 ? -8.304 9.885 2.577 1.00 90.69 96 VAL A O 1
ATOM 797 N N . GLY A 1 97 ? -10.470 10.463 2.793 1.00 81.31 97 GLY A N 1
ATOM 798 C CA . GLY A 1 97 ? -10.533 10.330 4.241 1.00 81.31 97 GLY A CA 1
ATOM 799 C C . GLY A 1 97 ? -9.769 11.396 5.023 1.00 81.31 97 GLY A C 1
ATOM 800 O O . GLY A 1 97 ? -9.300 12.398 4.473 1.00 81.31 97 GLY A O 1
ATOM 801 N N . PRO A 1 98 ? -9.677 11.218 6.350 1.00 79.44 98 PRO A N 1
ATOM 802 C CA . PRO A 1 98 ? -9.054 12.201 7.212 1.00 79.44 98 PRO A CA 1
ATOM 803 C C . PRO A 1 98 ? -7.526 12.075 7.140 1.00 79.44 98 PRO A C 1
ATOM 805 O O . PRO A 1 98 ? -6.938 11.086 7.583 1.00 79.44 98 PRO A O 1
ATOM 808 N N . LEU A 1 99 ? -6.864 13.116 6.627 1.00 79.69 99 LEU A N 1
ATOM 809 C CA . LEU A 1 99 ? -5.410 13.251 6.720 1.00 79.69 99 LEU A CA 1
ATOM 810 C C . LEU A 1 99 ? -5.045 13.646 8.150 1.00 79.69 99 LEU A C 1
ATOM 812 O O . LEU A 1 99 ? -5.153 14.814 8.535 1.00 79.69 99 LEU A O 1
ATOM 816 N N . LEU A 1 100 ? -4.622 12.672 8.951 1.00 76.06 100 LEU A N 1
ATOM 817 C CA . LEU A 1 100 ? -4.296 12.893 10.356 1.00 76.06 100 LEU A CA 1
ATOM 818 C C . LEU A 1 100 ? -2.827 12.607 10.638 1.00 76.06 100 LEU A C 1
ATOM 820 O O . LEU A 1 100 ? -2.169 11.797 9.984 1.00 76.06 100 LEU A O 1
ATOM 824 N N . ASN A 1 101 ? -2.320 13.285 11.665 1.00 83.62 101 ASN A N 1
ATOM 825 C CA . ASN A 1 101 ? -0.969 13.058 12.155 1.00 83.62 101 ASN A CA 1
ATOM 826 C C . ASN A 1 101 ? -0.848 11.643 12.730 1.00 83.62 101 ASN A C 1
ATOM 828 O O . ASN A 1 101 ? -1.703 11.212 13.510 1.00 83.62 101 ASN A O 1
ATOM 832 N N . ARG A 1 102 ? 0.274 10.981 12.437 1.00 84.19 102 ARG A N 1
ATOM 833 C CA . ARG A 1 102 ? 0.628 9.636 12.913 1.00 84.19 102 ARG A CA 1
ATOM 834 C C . ARG A 1 102 ? 0.413 9.450 14.416 1.00 84.19 102 ARG A C 1
ATOM 836 O O . ARG A 1 102 ? -0.138 8.437 14.829 1.00 84.19 102 ARG A O 1
ATOM 843 N N . PHE A 1 103 ? 0.750 10.458 15.223 1.00 85.31 103 PHE A N 1
ATOM 844 C CA . PHE A 1 103 ? 0.573 10.430 16.679 1.00 85.31 103 PHE A CA 1
ATOM 845 C C . PHE A 1 103 ? -0.867 10.101 17.120 1.00 85.31 103 PHE A C 1
ATOM 847 O O . PHE A 1 103 ? -1.056 9.297 18.029 1.00 85.31 103 PHE A O 1
ATOM 854 N N . ARG A 1 104 ? -1.891 10.643 16.441 1.00 84.12 104 ARG A N 1
ATOM 855 C CA . ARG A 1 104 ? -3.301 10.354 16.773 1.00 84.12 104 ARG A CA 1
ATOM 856 C C . ARG A 1 104 ? -3.641 8.879 16.561 1.00 84.12 104 ARG A C 1
ATOM 858 O O . ARG A 1 104 ? -4.342 8.265 17.359 1.00 84.12 104 ARG A O 1
ATOM 865 N N . TYR A 1 105 ? -3.100 8.294 15.499 1.00 85.62 105 TYR A N 1
ATOM 866 C CA . TYR A 1 105 ? -3.267 6.877 15.211 1.00 85.62 105 TYR A CA 1
ATOM 867 C C . TYR A 1 105 ? -2.456 5.975 16.146 1.00 85.62 105 TYR A C 1
ATOM 869 O O . TYR A 1 105 ? -2.879 4.856 16.439 1.00 85.62 105 TYR A O 1
ATOM 877 N N . GLU A 1 106 ? -1.315 6.441 16.653 1.00 88.19 106 GLU A N 1
ATOM 878 C CA . GLU A 1 106 ? -0.537 5.732 17.674 1.00 88.19 106 GLU A CA 1
ATOM 879 C C . GLU A 1 106 ? -1.274 5.665 19.014 1.00 88.19 106 GLU A C 1
ATOM 881 O O . GLU A 1 106 ? -1.262 4.614 19.659 1.00 88.19 106 GLU A O 1
ATOM 886 N N . GLU A 1 107 ? -1.934 6.749 19.427 1.00 87.00 107 GLU A N 1
ATOM 887 C CA . GLU A 1 107 ? -2.801 6.763 20.612 1.00 87.00 107 GLU A CA 1
ATOM 888 C C . GLU A 1 107 ? -3.970 5.793 20.449 1.00 87.00 107 GLU A C 1
ATOM 890 O O . GLU A 1 107 ? -4.118 4.875 21.259 1.00 87.00 107 GLU A O 1
ATOM 895 N N . LEU A 1 108 ? -4.696 5.879 19.330 1.00 86.25 108 LEU A N 1
ATOM 896 C CA . LEU A 1 108 ? -5.773 4.937 19.026 1.00 86.25 108 LEU A CA 1
ATOM 897 C C . LEU A 1 108 ? -5.281 3.482 19.008 1.00 86.25 108 LEU A C 1
ATOM 899 O O . LEU A 1 108 ? -5.925 2.596 19.567 1.00 86.25 108 LEU A O 1
ATOM 903 N N . SER A 1 109 ? -4.102 3.225 18.438 1.00 88.31 109 SER A N 1
ATOM 904 C CA . SER A 1 109 ? -3.498 1.889 18.413 1.00 88.31 109 SER A CA 1
ATOM 905 C C . SER A 1 109 ? -3.163 1.361 19.813 1.00 88.31 109 SER A C 1
ATOM 907 O O . SER A 1 109 ? -3.210 0.149 20.034 1.00 88.31 109 SER A O 1
ATOM 909 N N . LYS A 1 110 ? -2.823 2.226 20.780 1.00 88.19 110 LYS A N 1
ATOM 910 C CA . LYS A 1 110 ? -2.642 1.822 22.189 1.00 88.19 110 LYS A CA 1
ATOM 911 C C . LYS A 1 110 ? -3.978 1.422 22.815 1.00 88.19 110 LYS A C 1
ATOM 913 O O . LYS A 1 110 ? -4.039 0.388 23.480 1.00 88.19 110 LYS A O 1
ATOM 918 N N . SER A 1 111 ? -5.036 2.177 22.546 1.00 86.56 111 SER A N 1
ATOM 919 C CA . SER A 1 111 ? -6.385 1.876 23.033 1.00 86.56 111 SER A CA 1
ATOM 920 C C . SER A 1 111 ? -6.946 0.591 22.423 1.00 86.56 111 SER A C 1
ATOM 922 O O . SER A 1 111 ? -7.435 -0.267 23.157 1.00 86.56 111 SER A O 1
ATOM 924 N N . VAL A 1 112 ? -6.738 0.352 21.125 1.00 87.44 112 VAL A N 1
ATOM 925 C CA . VAL A 1 112 ? -7.067 -0.927 20.466 1.00 87.44 112 VAL A CA 1
ATOM 926 C C . VAL A 1 112 ? -6.318 -2.101 21.104 1.00 87.44 112 VAL A C 1
ATOM 928 O O . VAL A 1 112 ? -6.920 -3.138 21.375 1.00 87.44 112 VAL A O 1
ATOM 931 N N . LYS A 1 113 ? -5.024 -1.949 21.423 1.00 86.50 113 LYS A N 1
ATOM 932 C CA . LYS A 1 113 ? -4.248 -3.001 22.112 1.00 86.50 113 LYS A CA 1
ATOM 933 C C . LYS A 1 113 ? -4.840 -3.395 23.464 1.00 86.50 113 LYS A C 1
ATOM 935 O O . LYS A 1 113 ? -4.742 -4.561 23.839 1.00 86.50 113 LYS A O 1
ATOM 940 N N . SER A 1 114 ? -5.465 -2.460 24.178 1.00 82.81 114 SER A N 1
ATOM 941 C CA . SER A 1 114 ? -6.076 -2.735 25.484 1.00 82.81 114 SER A CA 1
ATOM 942 C C . SER A 1 114 ? -7.321 -3.633 25.417 1.00 82.81 114 SER A C 1
ATOM 944 O O . SER A 1 114 ? -7.650 -4.270 26.415 1.00 82.81 114 SER A O 1
ATOM 946 N N . LEU A 1 115 ? -7.971 -3.746 24.249 1.00 76.62 115 LEU A N 1
ATOM 947 C CA . LEU A 1 115 ? -9.129 -4.627 24.052 1.00 76.62 115 LEU A CA 1
ATOM 948 C C . LEU A 1 115 ? -8.769 -6.114 24.068 1.00 76.62 115 LEU A C 1
ATOM 950 O O . LEU A 1 115 ? -9.636 -6.952 24.302 1.00 76.62 115 LEU A O 1
ATOM 954 N N . GLY A 1 116 ? -7.510 -6.450 23.778 1.00 80.69 116 GLY A N 1
ATOM 955 C CA . GLY A 1 116 ? -7.058 -7.837 23.717 1.00 80.69 116 GLY A CA 1
ATOM 956 C C . GLY A 1 116 ? -7.598 -8.640 22.529 1.00 80.69 116 GLY A C 1
ATOM 957 O O . GLY A 1 116 ? -7.357 -9.843 22.499 1.00 80.69 116 GLY A O 1
ATOM 958 N N . ASP A 1 117 ? -8.278 -8.015 21.557 1.00 87.88 117 ASP A N 1
ATOM 959 C CA . ASP A 1 117 ? -8.676 -8.657 20.296 1.00 87.88 117 ASP A CA 1
ATOM 960 C C . ASP A 1 117 ? -7.454 -8.770 19.363 1.00 87.88 117 ASP A C 1
ATOM 962 O O . ASP A 1 117 ? -7.002 -7.759 18.8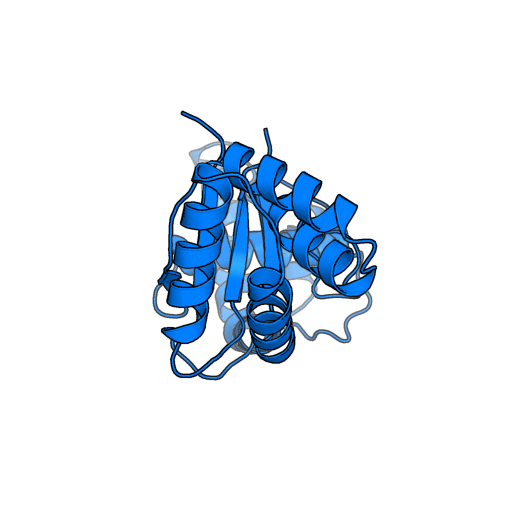12 1.00 87.88 117 ASP A O 1
ATOM 966 N N . PRO A 1 118 ? -6.891 -9.976 19.154 1.00 89.94 118 PRO A N 1
ATOM 967 C CA . PRO A 1 118 ? -5.667 -10.128 18.376 1.00 89.94 118 PRO A CA 1
ATOM 968 C C . PRO A 1 118 ? -5.847 -9.757 16.902 1.00 89.94 118 PRO A C 1
ATOM 970 O O . PRO A 1 118 ? -4.884 -9.328 16.265 1.00 89.94 118 PRO A O 1
ATOM 973 N N . HIS A 1 119 ? -7.058 -9.912 16.360 1.00 90.19 119 HIS A N 1
ATOM 974 C CA . HIS A 1 119 ? -7.345 -9.621 14.963 1.00 90.19 119 HIS A CA 1
ATOM 975 C C . HIS A 1 119 ? -7.436 -8.112 14.737 1.00 90.19 119 HIS A C 1
ATOM 977 O O . HIS A 1 119 ? -6.742 -7.588 13.866 1.00 90.19 119 HIS A O 1
ATOM 983 N N . LEU A 1 120 ? -8.173 -7.393 15.593 1.00 89.88 120 LEU A N 1
ATOM 984 C CA . LEU A 1 120 ? -8.240 -5.929 15.529 1.00 89.88 120 LEU A CA 1
ATOM 985 C C . LEU A 1 120 ? -6.856 -5.299 15.714 1.00 89.88 120 LEU A C 1
ATOM 987 O O . LEU A 1 120 ? -6.473 -4.392 14.977 1.00 89.88 120 LEU A O 1
ATOM 991 N N . ILE A 1 121 ? -6.074 -5.819 16.666 1.00 90.38 121 ILE A N 1
ATOM 992 C CA . ILE A 1 121 ? -4.696 -5.380 16.902 1.00 90.38 121 ILE A CA 1
ATOM 993 C C . ILE A 1 121 ? -3.839 -5.573 15.651 1.00 90.38 121 ILE A C 1
ATOM 995 O O . ILE A 1 121 ? -3.015 -4.714 15.342 1.00 90.38 121 ILE A O 1
ATOM 999 N N . GLN A 1 122 ? -3.997 -6.692 14.943 1.00 90.06 122 GLN A N 1
ATOM 1000 C CA . GLN A 1 122 ? -3.233 -6.965 13.732 1.00 90.06 122 GLN A CA 1
ATOM 1001 C C . GLN A 1 122 ? -3.619 -6.021 12.585 1.00 90.06 122 GLN A C 1
ATOM 1003 O O . GLN A 1 122 ? -2.725 -5.447 11.969 1.00 90.06 122 GLN A O 1
ATOM 1008 N N . ILE A 1 123 ? -4.914 -5.791 12.359 1.00 91.06 123 ILE A N 1
ATOM 1009 C CA . ILE A 1 123 ? -5.413 -4.856 11.338 1.00 91.06 123 ILE A CA 1
ATOM 1010 C C . ILE A 1 123 ? -4.895 -3.432 11.595 1.00 91.06 123 ILE A C 1
ATOM 1012 O O . ILE A 1 123 ? -4.441 -2.747 10.677 1.00 91.06 123 ILE A O 1
ATOM 1016 N N . PHE A 1 124 ? -4.881 -2.998 12.859 1.00 89.19 124 PHE A N 1
ATOM 1017 C CA . PHE A 1 124 ? -4.360 -1.684 13.245 1.00 89.19 124 PHE A CA 1
ATOM 1018 C C . PHE A 1 124 ? -2.839 -1.558 13.118 1.00 89.19 124 PHE A C 1
ATOM 1020 O O . PHE A 1 124 ? -2.334 -0.454 12.925 1.00 89.19 124 PHE A O 1
ATOM 1027 N N . LYS A 1 125 ? -2.078 -2.660 13.175 1.00 88.50 125 LYS A N 1
ATOM 1028 C CA . LYS A 1 125 ? -0.635 -2.602 12.884 1.00 88.50 125 LYS A CA 1
ATOM 1029 C C . LYS A 1 125 ? -0.366 -2.224 11.430 1.00 88.50 125 LYS A C 1
ATOM 1031 O O . LYS A 1 125 ? 0.612 -1.522 11.186 1.00 88.50 125 LYS A O 1
ATOM 1036 N N . TYR A 1 126 ? -1.224 -2.636 10.496 1.00 89.62 126 TYR A N 1
ATOM 1037 C CA . TYR A 1 126 ? -1.075 -2.284 9.080 1.00 89.62 126 TYR A CA 1
ATOM 1038 C C . TYR A 1 126 ? -1.186 -0.779 8.841 1.00 89.62 126 TYR A C 1
ATOM 1040 O O . TYR A 1 126 ? -0.567 -0.269 7.916 1.00 89.62 126 TYR A O 1
ATOM 1048 N N . LEU A 1 127 ? -1.894 -0.061 9.715 1.00 86.62 127 LEU A N 1
ATOM 1049 C CA . LEU A 1 127 ? -2.053 1.383 9.606 1.00 86.62 127 LEU A CA 1
ATOM 1050 C C . LEU A 1 127 ? -0.754 2.161 9.860 1.00 86.62 127 LEU A C 1
ATOM 1052 O O . LEU A 1 127 ? -0.551 3.209 9.264 1.00 86.62 127 LEU A O 1
ATOM 1056 N N . LEU A 1 128 ? 0.134 1.652 10.721 1.00 84.12 128 LEU A N 1
ATOM 1057 C CA . LEU A 1 128 ? 1.395 2.323 11.075 1.00 84.12 128 LEU A CA 1
ATOM 1058 C C . LEU A 1 128 ? 2.641 1.680 10.462 1.00 84.12 128 LEU A C 1
ATOM 1060 O O . LEU A 1 128 ? 3.675 2.339 10.372 1.00 84.12 128 LEU A O 1
ATOM 1064 N N . GLY A 1 129 ? 2.576 0.384 10.158 1.00 85.62 129 GLY A N 1
ATOM 1065 C CA . GLY A 1 129 ? 3.723 -0.402 9.701 1.00 85.62 129 GLY A CA 1
ATOM 1066 C C . GLY A 1 129 ? 3.529 -1.062 8.343 1.00 85.62 129 GLY A C 1
ATOM 1067 O O . GLY A 1 129 ? 4.426 -1.775 7.907 1.00 85.62 129 GLY A O 1
ATOM 1068 N N . GLY A 1 130 ? 2.378 -0.867 7.696 1.00 90.62 130 GLY A N 1
ATOM 1069 C CA . GLY A 1 130 ? 2.074 -1.466 6.404 1.00 90.62 130 GLY A CA 1
ATOM 1070 C C . GLY A 1 130 ? 1.958 -2.994 6.424 1.00 90.62 130 GLY A C 1
ATOM 1071 O O . GLY A 1 130 ? 2.042 -3.647 7.471 1.00 90.62 130 GLY A O 1
ATOM 1072 N N . ARG A 1 131 ? 1.769 -3.575 5.237 1.00 92.69 131 ARG A N 1
ATOM 1073 C CA . ARG A 1 131 ? 1.869 -5.022 4.998 1.00 92.69 131 ARG A CA 1
ATOM 1074 C C . ARG A 1 131 ? 2.346 -5.313 3.581 1.00 92.69 131 ARG A C 1
ATOM 1076 O O . ARG A 1 131 ? 2.058 -4.545 2.674 1.00 92.69 131 ARG A O 1
ATOM 1083 N N . SER A 1 132 ? 3.040 -6.429 3.392 1.00 91.25 132 SER A N 1
ATOM 1084 C CA . SER A 1 132 ? 3.527 -6.847 2.075 1.00 91.25 132 SER A CA 1
ATOM 1085 C C . SER A 1 132 ? 2.444 -7.529 1.240 1.00 91.25 132 SER A C 1
ATOM 1087 O O . SER A 1 132 ? 1.752 -8.419 1.744 1.00 91.25 132 SER A O 1
ATOM 1089 N N . LEU A 1 133 ? 2.353 -7.191 -0.056 1.00 91.00 133 LEU A N 1
ATOM 1090 C CA . LEU A 1 133 ? 1.502 -7.908 -1.025 1.00 91.00 133 LEU A CA 1
ATOM 1091 C C . LEU A 1 133 ? 1.896 -9.380 -1.187 1.00 91.00 133 LEU A C 1
ATOM 1093 O O . LEU A 1 133 ? 1.056 -10.192 -1.560 1.00 91.00 133 LEU A O 1
ATOM 1097 N N . LEU A 1 134 ? 3.148 -9.742 -0.892 1.00 89.88 134 LEU A N 1
ATOM 1098 C CA . LEU A 1 134 ? 3.644 -11.099 -1.114 1.00 89.88 134 LEU A CA 1
ATOM 1099 C C . LEU A 1 134 ? 3.048 -12.118 -0.131 1.00 89.88 134 LEU A C 1
ATOM 1101 O O . LEU A 1 134 ? 2.822 -13.274 -0.480 1.00 89.88 134 LEU A O 1
ATOM 1105 N N . ASN A 1 135 ? 2.871 -11.726 1.131 1.00 88.06 135 ASN A N 1
ATOM 1106 C CA . ASN A 1 135 ? 2.617 -12.675 2.221 1.00 88.06 135 ASN A CA 1
ATOM 1107 C C . ASN A 1 135 ? 1.852 -12.084 3.422 1.00 88.06 135 ASN A C 1
ATOM 1109 O O . ASN A 1 135 ? 1.718 -12.765 4.440 1.00 88.06 135 ASN A O 1
ATOM 1113 N N . ASN A 1 136 ? 1.372 -10.837 3.343 1.00 87.75 136 ASN A N 1
ATOM 1114 C CA . ASN A 1 136 ? 0.755 -10.092 4.452 1.00 87.75 136 ASN A CA 1
ATOM 1115 C C . ASN A 1 136 ? 1.644 -9.924 5.703 1.00 87.75 136 ASN A C 1
ATOM 1117 O O . ASN A 1 136 ? 1.151 -9.526 6.767 1.00 87.75 136 ASN A O 1
ATOM 1121 N N . ALA A 1 137 ? 2.943 -10.220 5.603 1.00 88.94 137 ALA A N 1
ATOM 1122 C CA . ALA A 1 137 ? 3.911 -9.938 6.652 1.00 88.94 137 ALA A CA 1
ATOM 1123 C C . ALA A 1 137 ? 4.100 -8.416 6.795 1.00 88.94 137 ALA A C 1
ATOM 1125 O O . ALA A 1 137 ? 3.677 -7.656 5.916 1.00 88.94 137 ALA A O 1
ATOM 1126 N N . PRO A 1 138 ? 4.710 -7.945 7.899 1.00 89.81 138 PRO A N 1
ATOM 1127 C CA . PRO A 1 138 ? 5.041 -6.534 8.051 1.00 89.81 138 PRO A CA 1
ATOM 1128 C C . PRO A 1 138 ? 5.811 -6.013 6.838 1.00 89.81 138 PRO A C 1
ATOM 1130 O O . PRO A 1 138 ? 6.714 -6.693 6.344 1.00 89.81 138 PRO A O 1
ATOM 1133 N N . PHE A 1 139 ? 5.433 -4.823 6.377 1.00 88.44 139 PHE A N 1
ATOM 1134 C CA . PHE A 1 139 ? 6.109 -4.158 5.272 1.00 88.44 139 PHE A CA 1
ATOM 1135 C C . PHE A 1 139 ? 7.563 -3.892 5.654 1.00 88.44 139 PHE A C 1
ATOM 1137 O O . PHE A 1 139 ? 7.850 -3.464 6.775 1.00 88.44 139 PHE A O 1
ATOM 1144 N N . SER A 1 140 ? 8.475 -4.152 4.727 1.00 85.81 140 SER A N 1
ATOM 1145 C CA . SER A 1 140 ? 9.887 -3.828 4.865 1.00 85.81 140 SER A CA 1
ATOM 1146 C C . SER A 1 140 ? 10.128 -2.496 4.160 1.00 85.81 140 SER A C 1
ATOM 1148 O O . SER A 1 140 ? 10.278 -2.483 2.939 1.00 85.81 140 SER A O 1
ATOM 1150 N N . PRO A 1 141 ? 10.111 -1.361 4.884 1.00 69.25 141 PRO A N 1
ATOM 1151 C CA . PRO A 1 141 ? 10.254 -0.058 4.258 1.00 69.25 141 PRO A CA 1
ATOM 1152 C C . PRO A 1 141 ? 11.629 0.055 3.596 1.00 69.25 141 PRO A C 1
ATOM 1154 O O . PRO A 1 141 ? 12.663 -0.048 4.255 1.00 69.25 141 PRO A O 1
ATOM 1157 N N . SER A 1 142 ? 11.627 0.267 2.28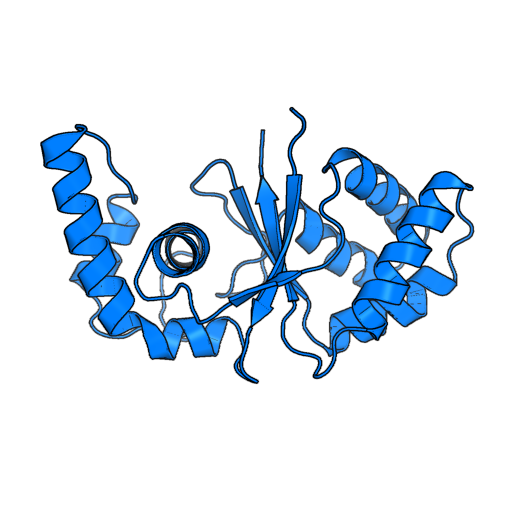6 1.00 66.00 142 SER A N 1
ATOM 1158 C CA . SER A 1 142 ? 12.803 0.632 1.491 1.00 66.00 142 SER A CA 1
ATOM 1159 C C . SER A 1 142 ? 13.082 2.141 1.524 1.00 66.00 142 SER A C 1
ATOM 1161 O O . SER A 1 142 ? 14.209 2.554 1.270 1.00 66.00 142 SER A O 1
ATOM 1163 N N . PHE A 1 143 ? 12.086 2.949 1.906 1.00 66.25 143 PHE A N 1
ATOM 1164 C CA . PHE A 1 143 ? 12.146 4.411 2.013 1.00 66.25 143 PHE A CA 1
ATOM 1165 C C . PHE A 1 143 ? 11.565 4.902 3.350 1.00 66.25 143 PHE A C 1
ATOM 1167 O O . PHE A 1 143 ? 11.106 4.110 4.175 1.00 66.25 143 PHE A O 1
ATOM 1174 N N . GLU A 1 144 ? 11.497 6.223 3.540 1.00 78.12 144 GLU A N 1
ATOM 1175 C CA . GLU A 1 144 ? 10.813 6.900 4.658 1.00 78.12 144 GLU A CA 1
ATOM 1176 C C . GLU A 1 144 ? 9.284 6.687 4.661 1.00 78.12 144 GLU A C 1
ATOM 1178 O O . GLU A 1 144 ? 8.548 7.493 5.210 1.00 78.12 144 GLU A O 1
ATOM 1183 N N . GLN A 1 145 ? 8.744 5.649 4.016 1.00 84.12 145 GLN A N 1
ATOM 1184 C CA . GLN A 1 145 ? 7.303 5.414 3.916 1.00 84.12 145 GLN A CA 1
ATOM 1185 C C . GLN A 1 145 ? 6.995 3.915 3.949 1.00 84.12 145 GLN A C 1
ATOM 1187 O O . GLN A 1 145 ? 7.787 3.081 3.506 1.00 84.12 145 GLN A O 1
ATOM 1192 N N . SER A 1 146 ? 5.837 3.568 4.503 1.00 87.81 146 SER A N 1
ATOM 1193 C CA . SER A 1 146 ? 5.291 2.213 4.499 1.00 87.81 146 SER A CA 1
ATOM 1194 C C . SER A 1 146 ? 3.907 2.207 3.871 1.00 87.81 146 SER A C 1
ATOM 1196 O O . SER A 1 146 ? 3.124 3.138 4.071 1.00 87.81 146 SER A O 1
ATOM 1198 N N . THR A 1 147 ? 3.615 1.137 3.136 1.00 90.56 147 THR A N 1
ATOM 1199 C CA . THR A 1 147 ? 2.317 0.938 2.497 1.00 90.56 147 THR A CA 1
ATOM 1200 C C . THR A 1 147 ? 1.605 -0.245 3.139 1.00 90.56 147 THR A C 1
ATOM 1202 O O . THR A 1 147 ? 2.170 -1.324 3.320 1.00 90.56 147 THR A O 1
ATOM 1205 N N . GLY A 1 148 ? 0.341 -0.049 3.490 1.00 91.94 148 GLY A N 1
ATOM 1206 C CA . GLY A 1 148 ? -0.593 -1.101 3.867 1.00 91.94 148 GLY A CA 1
ATOM 1207 C C . GLY A 1 148 ? -1.912 -0.925 3.132 1.00 91.94 148 GLY A C 1
ATOM 1208 O O . GLY A 1 148 ? -2.082 -0.008 2.335 1.00 91.94 148 GLY A O 1
ATOM 1209 N N . TRP A 1 149 ? -2.867 -1.804 3.397 1.00 93.12 149 TRP A N 1
ATOM 1210 C CA . TRP A 1 149 ? -4.249 -1.594 2.982 1.00 93.12 149 TRP A CA 1
ATOM 1211 C C . TRP A 1 149 ? -5.185 -2.320 3.939 1.00 93.12 149 TRP A C 1
ATOM 1213 O O . TRP A 1 149 ? -4.752 -3.202 4.685 1.00 93.12 149 TRP A O 1
ATOM 1223 N N . TRP A 1 150 ? -6.460 -1.958 3.900 1.00 93.44 150 TRP A N 1
ATOM 1224 C CA . TRP A 1 150 ? -7.547 -2.721 4.497 1.00 93.44 150 TRP A CA 1
ATOM 1225 C C . TRP A 1 150 ? -8.475 -3.231 3.406 1.00 93.44 150 TRP A C 1
ATOM 1227 O O . TRP A 1 150 ? -8.950 -2.450 2.578 1.00 93.44 150 TRP A O 1
ATOM 1237 N N . THR A 1 151 ? -8.758 -4.529 3.424 1.00 93.06 151 THR A N 1
ATOM 1238 C CA . THR A 1 151 ? -9.784 -5.114 2.556 1.00 93.06 151 THR A CA 1
ATOM 1239 C C . THR A 1 151 ? -11.182 -4.659 2.996 1.00 93.06 151 THR A C 1
ATOM 1241 O O . THR A 1 151 ? -11.346 -4.204 4.134 1.00 93.06 151 THR A O 1
ATOM 1244 N N . PRO A 1 152 ? -12.216 -4.804 2.148 1.00 92.56 152 PRO A N 1
ATOM 1245 C CA . PRO A 1 152 ? -13.598 -4.528 2.548 1.00 92.56 152 PRO A CA 1
ATOM 1246 C C . PRO A 1 152 ? -14.029 -5.269 3.827 1.00 92.56 152 PRO A C 1
ATOM 1248 O O . PRO A 1 152 ? -14.630 -4.669 4.716 1.00 92.56 152 PRO A O 1
ATOM 1251 N N . ASP A 1 153 ? -13.632 -6.536 3.980 1.00 92.88 153 ASP A N 1
ATOM 1252 C CA . ASP A 1 153 ? -13.927 -7.328 5.182 1.00 92.88 153 ASP A CA 1
ATOM 1253 C C . ASP A 1 153 ? -13.232 -6.764 6.434 1.00 92.88 153 ASP A C 1
ATOM 1255 O O . ASP A 1 153 ? -13.817 -6.714 7.519 1.00 92.88 153 ASP A O 1
ATOM 1259 N N . GLU A 1 154 ? -11.981 -6.310 6.300 1.00 94.19 154 GLU A N 1
ATOM 1260 C CA . GLU A 1 154 ? -11.248 -5.664 7.393 1.00 94.19 154 GLU A CA 1
ATOM 1261 C C . GLU A 1 154 ? -11.884 -4.319 7.765 1.00 94.19 154 GLU A C 1
ATOM 1263 O O . GLU A 1 154 ? -11.984 -4.001 8.949 1.00 94.19 154 GLU A O 1
ATOM 1268 N N . GLN A 1 155 ? -12.374 -3.556 6.786 1.00 93.00 155 GLN A N 1
ATOM 1269 C CA . GLN A 1 155 ? -13.107 -2.305 7.008 1.00 93.00 155 GLN A CA 1
ATOM 1270 C C . GLN A 1 155 ? -14.403 -2.538 7.798 1.00 93.00 155 GLN A C 1
ATOM 1272 O O . GLN A 1 155 ? -14.658 -1.843 8.786 1.00 93.00 155 GLN A O 1
ATOM 1277 N N . ASP A 1 156 ? -15.193 -3.549 7.428 1.00 91.50 156 ASP A N 1
ATOM 1278 C CA . ASP A 1 156 ? -16.396 -3.946 8.171 1.00 91.50 156 ASP A CA 1
ATOM 1279 C C . ASP A 1 156 ? -16.061 -4.407 9.593 1.00 91.50 156 ASP A C 1
ATOM 1281 O O . ASP A 1 156 ? -16.748 -4.059 10.564 1.00 91.50 156 ASP A O 1
ATOM 1285 N N . PHE A 1 157 ? -14.970 -5.162 9.739 1.00 91.56 157 PHE A N 1
ATOM 1286 C CA . PHE A 1 157 ? -14.487 -5.607 11.037 1.00 91.56 157 PHE A CA 1
ATOM 1287 C C . PHE A 1 157 ? -14.090 -4.422 11.926 1.00 91.56 157 PHE A C 1
ATOM 1289 O O . PHE A 1 157 ? -14.492 -4.380 13.093 1.00 91.56 157 PHE A O 1
ATOM 1296 N N . ILE A 1 158 ? -13.368 -3.436 11.384 1.00 90.75 158 ILE A N 1
ATOM 1297 C CA . ILE A 1 158 ? -12.997 -2.200 12.082 1.00 90.75 158 ILE A CA 1
ATOM 1298 C C . ILE A 1 158 ? -14.253 -1.465 12.559 1.00 90.75 158 ILE A C 1
ATOM 1300 O O . ILE A 1 158 ? -14.378 -1.201 13.755 1.00 90.75 158 ILE A O 1
ATOM 1304 N N . VAL A 1 159 ? -15.209 -1.188 11.666 1.00 89.88 159 VAL A N 1
ATOM 1305 C CA . VAL A 1 159 ? -16.446 -0.457 12.001 1.00 89.88 159 VAL A CA 1
ATOM 1306 C C . VAL A 1 159 ? -17.207 -1.140 13.138 1.00 89.88 159 VAL A C 1
ATOM 1308 O O . VAL A 1 159 ? -17.621 -0.490 14.101 1.00 89.88 159 VAL A O 1
ATOM 1311 N N . LYS A 1 160 ? -17.341 -2.469 13.076 1.00 87.94 160 LYS A N 1
ATOM 1312 C CA . LYS A 1 160 ? -18.071 -3.252 14.078 1.00 87.94 160 LYS A CA 1
ATOM 1313 C C . LYS A 1 160 ? -17.425 -3.225 15.467 1.00 87.94 160 LYS A C 1
ATOM 1315 O O . LYS A 1 160 ? -18.149 -3.233 16.466 1.00 87.94 160 LYS A O 1
ATOM 1320 N N . HIS A 1 161 ? -16.094 -3.249 15.542 1.00 86.31 161 HIS A N 1
ATOM 1321 C CA . HIS A 1 161 ? -15.379 -3.393 16.816 1.00 86.31 161 HIS A CA 1
ATOM 1322 C C . HIS A 1 161 ? -14.966 -2.051 17.418 1.00 86.31 161 HIS A C 1
ATOM 1324 O O . HIS A 1 161 ? -14.981 -1.910 18.640 1.00 86.31 161 HIS A O 1
ATOM 1330 N N . LEU A 1 162 ? -14.681 -1.034 16.599 1.00 82.69 162 LEU A N 1
ATOM 1331 C CA . LEU A 1 162 ? -14.370 0.299 17.114 1.00 82.69 162 LEU A CA 1
ATOM 1332 C C . LEU A 1 162 ? -15.559 0.938 17.838 1.00 82.69 162 LEU A C 1
ATOM 1334 O O . LEU A 1 162 ? -15.361 1.591 18.858 1.00 82.69 162 LEU A O 1
ATOM 1338 N N . GLY A 1 163 ? -16.793 0.682 17.389 1.00 69.62 163 GLY A N 1
ATOM 1339 C CA . GLY A 1 163 ? -18.006 1.157 18.067 1.00 69.62 163 GLY A CA 1
ATOM 1340 C C . GLY A 1 163 ? -18.218 0.592 19.481 1.00 69.62 163 GLY A C 1
ATOM 1341 O O . GLY A 1 163 ? -19.105 1.046 20.198 1.00 69.62 163 GLY A O 1
ATOM 1342 N N . GLN A 1 164 ? -17.418 -0.395 19.898 1.00 72.44 164 GLN A N 1
ATOM 1343 C CA . GLN A 1 164 ? -17.485 -1.018 21.225 1.00 72.44 164 GLN A CA 1
ATOM 1344 C C . GLN A 1 164 ? -16.451 -0.442 22.205 1.00 72.44 164 GLN A C 1
ATOM 1346 O O . GLN A 1 164 ? -16.473 -0.777 23.393 1.00 72.44 164 GLN A O 1
ATOM 1351 N N . LEU A 1 165 ? -15.540 0.415 21.731 1.00 70.50 165 LEU A N 1
ATOM 1352 C CA . LEU A 1 165 ? -14.496 1.009 22.555 1.00 70.50 165 LEU A CA 1
ATOM 1353 C C . LEU A 1 165 ? -15.073 2.044 23.532 1.00 70.50 165 LEU A C 1
ATOM 1355 O O . LEU A 1 165 ? -15.853 2.920 23.165 1.00 70.50 165 LEU A O 1
ATOM 1359 N N . ARG A 1 166 ? -14.621 1.988 24.790 1.00 65.19 166 ARG A N 1
ATOM 1360 C CA . ARG A 1 166 ? -14.762 3.101 25.739 1.00 65.19 166 ARG A CA 1
ATOM 1361 C C . ARG A 1 166 ? -13.518 3.968 25.635 1.00 65.19 166 ARG A C 1
ATOM 1363 O O . ARG A 1 166 ? -12.457 3.558 26.095 1.00 65.19 166 ARG A O 1
ATOM 1370 N N . LEU A 1 167 ? -13.660 5.132 25.023 1.00 69.44 167 LEU A N 1
ATOM 1371 C CA . LEU A 1 167 ? -12.546 6.000 24.657 1.00 69.44 167 LEU A CA 1
ATOM 1372 C C . LEU A 1 167 ? -12.582 7.309 25.437 1.00 69.44 167 LEU A C 1
ATOM 1374 O O . LEU A 1 167 ? -13.624 7.703 25.968 1.00 69.44 167 LEU A O 1
ATOM 1378 N N . SER A 1 168 ? -11.444 8.001 25.489 1.00 68.62 168 SER A N 1
ATOM 1379 C CA . SER A 1 168 ? -11.447 9.425 25.826 1.00 68.62 168 SER A CA 1
ATOM 1380 C C . SER A 1 168 ? -12.269 10.219 24.798 1.00 68.62 168 SER A C 1
ATOM 1382 O O . SER A 1 168 ? -12.597 9.714 23.722 1.00 68.62 168 SER A O 1
ATOM 1384 N N . TYR A 1 169 ? -12.630 11.465 25.114 1.00 70.25 169 TYR A N 1
ATOM 1385 C CA . TYR A 1 169 ? -13.401 12.311 24.194 1.00 70.25 169 TYR A CA 1
ATOM 1386 C C . TYR A 1 169 ? -12.688 12.485 22.838 1.00 70.25 169 TYR A C 1
ATOM 1388 O O . TYR A 1 169 ? -13.294 12.278 21.793 1.00 70.25 169 TYR A O 1
ATOM 1396 N N . GLU A 1 170 ? -11.383 12.765 22.855 1.00 70.88 170 GLU A N 1
ATOM 1397 C CA . GLU A 1 170 ? -10.579 12.987 21.643 1.00 70.88 170 GLU A CA 1
ATOM 1398 C C . GLU A 1 170 ? -10.430 11.715 20.791 1.00 70.88 170 GLU A C 1
ATOM 1400 O O . GLU A 1 170 ? -10.551 11.752 19.567 1.00 70.88 170 GLU A O 1
ATOM 1405 N N . GLU A 1 171 ? -10.231 10.559 21.427 1.00 75.44 171 GLU A N 1
ATOM 1406 C CA . GLU A 1 171 ? -10.205 9.269 20.730 1.00 75.44 171 GLU A CA 1
ATOM 1407 C C . GLU A 1 171 ? -11.589 8.878 20.195 1.00 75.44 171 GLU A C 1
ATOM 1409 O O . GLU A 1 171 ? -11.682 8.237 19.149 1.00 75.44 171 GLU A O 1
ATOM 1414 N N . SER A 1 172 ? -12.662 9.283 20.881 1.00 77.69 172 SER A N 1
ATOM 1415 C CA . SER A 1 172 ? -14.036 9.073 20.415 1.00 77.69 172 SER A CA 1
ATOM 1416 C C . SER A 1 172 ? -14.320 9.879 19.150 1.00 77.69 172 SER A C 1
ATOM 1418 O O . SER A 1 172 ? -14.919 9.339 18.227 1.00 77.69 172 SER A O 1
ATOM 1420 N N . GLU A 1 173 ? -13.855 11.132 19.063 1.00 81.88 173 GLU A N 1
ATOM 1421 C CA . GLU A 1 173 ? -13.968 11.943 17.839 1.00 81.88 173 GLU A CA 1
ATOM 1422 C C . GLU A 1 173 ? -13.188 11.324 16.672 1.00 81.88 173 GLU A C 1
ATOM 1424 O O . GLU A 1 173 ? -13.689 11.268 15.547 1.00 81.88 173 GLU A O 1
ATOM 1429 N N . LEU A 1 174 ? -11.981 10.814 16.937 1.00 83.50 174 LEU A N 1
ATOM 1430 C CA . LEU A 1 174 ? -11.173 10.119 15.937 1.00 83.50 174 LEU A CA 1
ATOM 1431 C C . LEU A 1 174 ? -11.861 8.848 15.431 1.00 83.50 174 LEU A C 1
ATOM 1433 O O . LEU A 1 174 ? -11.942 8.632 14.223 1.00 83.50 174 LEU A O 1
ATOM 1437 N N . VAL A 1 175 ? -12.354 8.010 16.345 1.00 85.44 175 VAL A N 1
ATOM 1438 C CA . VAL A 1 175 ? -13.062 6.778 15.986 1.00 85.44 175 VAL A CA 1
ATOM 1439 C C . VAL A 1 175 ? -14.347 7.085 15.242 1.00 85.44 175 VAL A C 1
ATOM 1441 O O . VAL A 1 175 ? -14.622 6.427 14.246 1.00 85.44 175 VAL A O 1
ATOM 1444 N N . HIS A 1 176 ? -15.101 8.093 15.671 1.00 84.88 176 HIS A N 1
ATOM 1445 C CA . HIS A 1 176 ? -16.302 8.519 14.969 1.00 84.88 176 HIS A CA 1
ATOM 1446 C C . HIS A 1 176 ? -15.977 8.955 13.538 1.00 84.88 176 HIS A C 1
ATOM 1448 O O . HIS A 1 176 ? -16.547 8.397 12.608 1.00 84.88 176 HIS A O 1
ATOM 1454 N N . SER A 1 177 ? -14.976 9.823 13.362 1.00 86.12 177 SER A N 1
ATOM 1455 C CA . SER A 1 177 ? -14.531 10.286 12.040 1.00 86.12 177 SER A CA 1
ATOM 1456 C C . SER A 1 177 ? -14.071 9.132 11.144 1.00 86.12 177 SER A C 1
ATOM 1458 O O . SER A 1 177 ? -14.391 9.099 9.961 1.00 86.12 177 SER A O 1
ATOM 1460 N N . LEU A 1 178 ? -13.318 8.174 11.696 1.00 87.62 178 LEU A N 1
ATOM 1461 C CA . LEU A 1 178 ? -12.831 7.010 10.953 1.00 87.62 178 LEU A CA 1
ATOM 1462 C C . LEU A 1 178 ? -13.976 6.064 10.567 1.00 87.62 178 LEU A C 1
ATOM 1464 O O . LEU A 1 178 ? -13.999 5.558 9.451 1.00 87.62 178 LEU A O 1
ATOM 1468 N N . VAL A 1 179 ? -14.927 5.827 11.474 1.00 88.62 179 VAL A N 1
ATOM 1469 C CA . VAL A 1 179 ? -16.095 4.970 11.228 1.00 88.62 179 VAL A CA 1
ATOM 1470 C C . VAL A 1 179 ? -17.034 5.601 10.205 1.00 88.62 179 VAL A C 1
ATOM 1472 O O . VAL A 1 179 ? -17.491 4.900 9.306 1.00 88.62 179 VAL A O 1
ATOM 1475 N N . GLU A 1 180 ? -17.318 6.898 10.320 1.00 88.00 180 GLU A N 1
ATOM 1476 C CA . GLU A 1 180 ? -18.114 7.633 9.333 1.00 88.00 180 GLU A CA 1
ATOM 1477 C C . GLU A 1 180 ? -17.452 7.572 7.962 1.00 88.00 180 GLU A C 1
ATOM 1479 O O . GLU A 1 180 ? -18.075 7.108 7.012 1.00 88.00 180 GLU A O 1
ATOM 1484 N N . PHE A 1 181 ? -16.161 7.898 7.888 1.00 90.25 181 PHE A N 1
ATOM 1485 C CA . PHE A 1 181 ? -15.392 7.800 6.654 1.00 90.25 181 PHE A CA 1
ATOM 1486 C C . PHE A 1 181 ? -15.472 6.403 6.021 1.00 90.25 181 PHE A C 1
ATOM 1488 O O . PHE A 1 181 ? -15.790 6.292 4.841 1.00 90.25 181 PHE A O 1
ATOM 1495 N N . ILE A 1 182 ? -15.231 5.332 6.787 1.00 90.06 182 ILE A N 1
ATOM 1496 C CA . ILE A 1 182 ? -15.292 3.962 6.253 1.00 90.06 182 ILE A CA 1
ATOM 1497 C C . ILE A 1 182 ? -16.708 3.606 5.769 1.00 90.06 182 ILE A C 1
ATOM 1499 O O . ILE A 1 182 ? -16.855 2.893 4.778 1.00 90.06 182 ILE A O 1
ATOM 1503 N N . ASN A 1 183 ? -17.754 4.082 6.445 1.00 88.38 183 ASN A N 1
ATOM 1504 C CA . ASN A 1 183 ? -19.139 3.836 6.034 1.00 88.38 183 ASN A CA 1
ATOM 1505 C C . ASN A 1 183 ? -19.552 4.634 4.788 1.00 88.38 183 ASN A C 1
ATOM 1507 O O . ASN A 1 183 ? -20.469 4.217 4.088 1.00 88.38 183 ASN A O 1
ATOM 1511 N N . GLU A 1 184 ? -18.897 5.759 4.507 1.00 88.31 184 GLU A N 1
ATOM 1512 C CA . GLU A 1 184 ? -19.138 6.577 3.313 1.00 88.31 184 GLU A CA 1
ATOM 1513 C C . GLU A 1 184 ? -18.383 6.070 2.070 1.00 88.31 184 GLU A C 1
ATOM 1515 O O . GLU A 1 184 ? -18.655 6.517 0.952 1.00 88.31 184 GLU A O 1
ATOM 1520 N N . LEU A 1 185 ? -17.451 5.121 2.229 1.00 85.19 185 LEU A N 1
ATOM 1521 C CA . LEU A 1 185 ? -16.732 4.495 1.120 1.00 85.19 185 LEU A CA 1
ATOM 1522 C C . LEU A 1 185 ? -17.655 3.560 0.325 1.00 85.19 185 LEU A C 1
ATOM 1524 O O . LEU A 1 185 ? -17.709 2.362 0.576 1.00 85.19 185 LEU A O 1
ATOM 1528 N N . GLU A 1 186 ? -18.326 4.095 -0.694 1.00 78.06 186 GLU A N 1
ATOM 1529 C CA . GLU A 1 186 ? -19.132 3.305 -1.634 1.00 78.06 186 GLU A CA 1
ATOM 1530 C C . GLU A 1 186 ? -18.631 3.471 -3.088 1.00 78.06 186 GLU A C 1
ATOM 1532 O O . GLU A 1 186 ? -18.340 4.596 -3.509 1.00 78.06 186 GLU A O 1
ATOM 1537 N N . PRO A 1 187 ? -18.458 2.381 -3.866 1.00 78.19 187 PRO A N 1
ATOM 1538 C CA . PRO A 1 187 ? -18.396 0.997 -3.388 1.00 78.19 187 PRO A CA 1
ATOM 1539 C C . PRO A 1 187 ? -17.182 0.787 -2.466 1.00 78.19 187 PRO A C 1
ATOM 1541 O O . PRO A 1 187 ? -16.185 1.516 -2.575 1.00 78.19 187 PRO A O 1
ATOM 1544 N N . LYS A 1 188 ? -17.261 -0.207 -1.570 1.00 81.06 188 LYS A N 1
ATOM 1545 C CA . LYS A 1 188 ? -16.110 -0.636 -0.763 1.00 81.06 188 LYS A CA 1
ATOM 1546 C C . LYS A 1 188 ? -15.107 -1.384 -1.635 1.00 81.06 188 LYS A C 1
ATOM 1548 O O . LYS A 1 188 ? -15.406 -2.440 -2.184 1.00 81.06 188 LYS A O 1
ATOM 1553 N N . SER A 1 189 ? -13.904 -0.838 -1.713 1.00 87.81 189 SER A N 1
ATOM 1554 C CA . SER A 1 189 ? -12.726 -1.420 -2.359 1.00 87.81 189 SER A CA 1
ATOM 1555 C C . SER A 1 189 ? -11.606 -1.562 -1.329 1.00 87.81 189 SER A C 1
ATOM 1557 O O . SER A 1 189 ? -11.776 -1.162 -0.176 1.00 87.81 189 SER A O 1
ATOM 1559 N N . ASP A 1 190 ? -10.440 -2.073 -1.731 1.00 92.00 190 ASP A N 1
ATOM 1560 C CA . ASP A 1 190 ? -9.241 -1.935 -0.900 1.00 92.00 190 ASP A CA 1
ATOM 1561 C C . ASP A 1 190 ? -9.030 -0.460 -0.537 1.00 92.00 190 ASP A C 1
ATOM 1563 O O . ASP A 1 190 ? -9.094 0.418 -1.400 1.00 92.00 190 ASP A O 1
ATOM 1567 N N . LEU A 1 191 ? -8.781 -0.194 0.743 1.00 93.50 191 LEU A N 1
ATOM 1568 C CA . LEU A 1 191 ? -8.415 1.126 1.233 1.00 93.50 191 LEU A CA 1
ATOM 1569 C C . LEU A 1 191 ? -6.923 1.126 1.531 1.00 93.50 191 LEU A C 1
ATOM 1571 O O . LEU A 1 191 ? -6.481 0.535 2.515 1.00 93.50 191 LEU A O 1
ATOM 1575 N N . ILE A 1 192 ? -6.147 1.754 0.660 1.00 93.50 192 ILE A N 1
ATOM 1576 C CA . ILE A 1 192 ? -4.690 1.776 0.747 1.00 93.50 192 ILE A CA 1
ATOM 1577 C C . ILE A 1 192 ? -4.282 2.821 1.775 1.00 93.50 192 ILE A C 1
ATOM 1579 O O . ILE A 1 192 ? -4.840 3.912 1.818 1.00 93.50 192 ILE A O 1
ATOM 1583 N N . ILE A 1 193 ? -3.306 2.478 2.602 1.00 92.75 193 ILE A N 1
ATOM 1584 C CA . ILE A 1 193 ? -2.788 3.306 3.681 1.00 92.75 193 ILE A CA 1
ATOM 1585 C C . ILE A 1 193 ? -1.329 3.579 3.375 1.00 92.75 193 ILE A C 1
ATOM 1587 O O . ILE A 1 193 ? -0.535 2.642 3.285 1.00 92.75 193 ILE A O 1
ATOM 1591 N N . VAL A 1 194 ? -0.969 4.851 3.268 1.00 89.88 194 VAL A N 1
ATOM 1592 C CA . VAL A 1 194 ? 0.431 5.258 3.205 1.00 89.88 194 VAL A CA 1
ATOM 1593 C C . VAL A 1 194 ? 0.767 5.994 4.489 1.00 89.88 194 VAL A C 1
ATOM 1595 O O . VAL A 1 194 ? 0.118 6.978 4.850 1.00 89.88 194 VAL A O 1
ATOM 1598 N N . ALA A 1 195 ? 1.781 5.493 5.185 1.00 87.62 195 ALA A N 1
ATOM 1599 C CA . ALA A 1 195 ? 2.293 6.085 6.406 1.00 87.62 195 ALA A CA 1
ATOM 1600 C C . ALA A 1 195 ? 3.746 6.509 6.194 1.00 87.62 195 ALA A C 1
ATOM 1602 O O . ALA A 1 195 ? 4.615 5.670 5.946 1.00 87.62 195 ALA A O 1
ATOM 1603 N N . GLU A 1 196 ? 4.009 7.806 6.329 1.00 83.88 196 GLU A N 1
ATOM 1604 C CA . GLU A 1 196 ? 5.373 8.327 6.411 1.00 83.88 196 GLU A CA 1
ATOM 1605 C C . GLU A 1 196 ? 6.065 7.736 7.665 1.00 83.88 196 GLU A C 1
ATOM 1607 O O . GLU A 1 196 ? 5.427 7.487 8.693 1.00 83.88 196 GLU A O 1
ATOM 1612 N N . ASN A 1 197 ? 7.364 7.476 7.593 1.00 71.00 197 ASN A N 1
ATOM 1613 C CA . ASN A 1 197 ? 8.234 6.955 8.642 1.00 71.00 197 ASN A CA 1
ATOM 1614 C C . ASN A 1 197 ? 9.309 8.015 8.912 1.00 71.00 197 ASN A C 1
ATOM 1616 O O . ASN A 1 197 ? 9.992 8.431 7.983 1.00 71.00 197 ASN A O 1
ATOM 1620 N N . ASN A 1 198 ? 9.440 8.449 10.170 1.00 59.94 198 ASN A N 1
ATOM 1621 C CA . ASN A 1 198 ? 10.553 9.307 10.605 1.00 59.94 198 ASN A CA 1
ATOM 1622 C C . ASN A 1 198 ? 11.786 8.481 10.959 1.00 59.94 198 ASN A C 1
ATOM 1624 O O . ASN A 1 198 ? 11.586 7.375 11.517 1.00 59.94 198 ASN A O 1
#

Foldseek 3Di:
DFWKKWKKDFPDQDALQRVCQVCVQVLLVVQLVVQVVCCVPVVDGPADPQLNVVSVVDNGDHLPDPDDQLSQQRSSCCCVPPPCVPHPVVNGIDIFADTDGPVLLVVLLVQQVVVVPVLSNLLSCCQAQNATSNPRHGRDDPDQKGKHKAALVSLVVLLVVLVVGDDDPSNVVVSVRSNVRSVPDPPGHIIMMMIGHD

pLDDT: mean 88.31, std 8.04, range [48.91, 97.81]

Radius of gyration: 17.51 Å; chains: 1; bounding box: 42×35×45 Å